Protein AF-A0A3P7IED2-F1 (afdb_monomer)

Foldseek 3Di:
DDPDDVVVVVVVVQVPDPPRDPVVVLVVQCPPPDVPCSVVSVVVVVVVVVVVVVVVVVVVVVVVVVVVVVVVVVVVVVVVVVVVVVVVVVVVVVVVVVVVVVCVVVPPDPDDDDDDDDDDDDCPPCDPLNVCVQAEAPCCVVSVPDDPPKDFPDKDKDFDADPPPRHTDAIWIWIDIPFKIWIWGFDPDLPPPPPPDDPPDPDPPPSSYGTYTDDMATPVQKDKDQQQDPPPPPPPRHDDIDIDGHDDDD

Organism: Strongylus vulgaris (NCBI:txid40348)

pLDDT: mean 74.71, std 19.21, range [32.97, 97.62]

Solvent-accessible surface area (backbone atoms only — not comparable to full-atom values): 15420 Å² total; per-residue (Å²): 140,88,85,82,67,69,72,64,62,61,55,56,60,54,73,70,39,98,81,65,50,72,68,60,54,52,50,62,73,51,59,92,58,58,95,82,50,53,65,60,52,51,51,49,52,51,51,52,52,51,51,51,50,52,52,49,54,52,51,49,52,50,50,53,52,50,52,50,50,52,52,52,53,51,50,50,51,50,54,52,52,53,49,52,50,51,52,52,52,49,53,51,50,53,50,49,52,51,50,54,49,48,49,64,70,69,66,62,77,91,75,77,86,86,81,88,85,87,89,73,97,64,94,66,82,75,49,72,66,59,58,43,62,44,41,30,40,78,42,57,67,58,65,74,66,51,54,97,84,59,41,82,75,48,71,51,79,44,79,43,58,39,93,84,79,67,43,82,71,49,57,29,41,40,37,33,42,76,65,33,39,37,38,19,37,56,48,89,68,66,90,65,71,74,75,76,86,57,100,84,63,81,87,78,80,72,68,66,50,56,22,31,59,72,48,77,42,51,50,91,39,49,45,82,41,80,49,72,49,88,80,52,64,93,86,70,25,85,79,44,75,44,80,47,75,53,81,84,84,127

Nearest PDB structures (foldseek):
  1zc3-assembly2_B  TM=7.795E-01  e=1.161E-03  Rattus norvegicus
  6l30-assembly1_A  TM=6.191E-01  e=1.335E-01  Homo sapiens
  7sno-assembly1_A  TM=4.738E-01  e=1.268E+00  Phocaeicola plebeius DSM 17135
  4ckg-assembly1_B  TM=1.986E-01  e=1.056E+00  Homo sapiens
  7snj-assembly1_A  TM=3.889E-01  e=2.192E+00  Phocaeicola plebeius DSM 17135

Radius of gyration: 36.74 Å; Cα contacts (8 Å, |Δi|>4): 185; chains: 1; bounding box: 78×66×94 Å

Structure (mmCIF, N/CA/C/O backbone):
data_AF-A0A3P7IED2-F1
#
_entry.id   AF-A0A3P7IED2-F1
#
loop_
_atom_site.group_PDB
_atom_site.id
_atom_site.type_symbol
_atom_site.label_atom_id
_atom_site.label_alt_id
_atom_site.label_comp_id
_atom_site.label_asym_id
_atom_site.label_entity_id
_atom_site.label_seq_id
_atom_site.pdbx_PDB_ins_code
_atom_site.Cartn_x
_atom_site.Cartn_y
_atom_site.Cartn_z
_atom_site.occupancy
_atom_site.B_iso_or_equiv
_atom_site.auth_seq_id
_atom_site.auth_comp_id
_atom_site.auth_asym_id
_atom_site.auth_atom_id
_atom_site.pdbx_PDB_model_num
ATOM 1 N N . MET A 1 1 ? 2.347 -11.122 -49.176 1.00 34.94 1 MET A N 1
ATOM 2 C CA . MET A 1 1 ? 3.512 -11.486 -50.008 1.00 34.94 1 MET A CA 1
ATOM 3 C C . MET A 1 1 ? 4.717 -11.050 -49.198 1.00 34.94 1 MET A C 1
ATOM 5 O O . MET A 1 1 ? 4.935 -9.859 -49.059 1.00 34.94 1 MET A O 1
ATOM 9 N N . GLN A 1 2 ? 5.299 -11.987 -48.457 1.00 37.69 2 GLN A N 1
ATOM 10 C CA . GLN A 1 2 ? 6.061 -11.721 -47.237 1.00 37.69 2 GLN A CA 1
ATOM 11 C C . GLN A 1 2 ? 7.273 -12.642 -47.247 1.00 37.69 2 GLN A C 1
ATOM 13 O O . GLN A 1 2 ? 7.229 -13.699 -46.644 1.00 37.69 2 GLN A O 1
ATOM 18 N N . PHE A 1 3 ? 8.272 -12.289 -48.053 1.00 35.84 3 PHE A N 1
ATOM 19 C CA . PHE A 1 3 ? 9.543 -13.004 -48.175 1.00 35.84 3 PHE A CA 1
ATOM 20 C C . PHE A 1 3 ? 10.566 -12.061 -48.812 1.00 35.84 3 PHE A C 1
ATOM 22 O O . PHE A 1 3 ? 10.811 -12.162 -50.007 1.00 35.84 3 PHE A O 1
ATOM 29 N N . GLU A 1 4 ? 11.113 -11.111 -48.049 1.00 35.78 4 GLU A N 1
ATOM 30 C CA . GLU A 1 4 ? 12.343 -10.411 -48.470 1.00 35.78 4 GLU A CA 1
ATOM 31 C C . GLU A 1 4 ? 13.127 -9.711 -47.340 1.00 35.78 4 GLU A C 1
ATOM 33 O O . GLU A 1 4 ? 14.095 -9.021 -47.631 1.00 35.78 4 GLU A O 1
ATOM 38 N N . ASP A 1 5 ? 12.784 -9.924 -46.059 1.00 38.94 5 ASP A N 1
ATOM 39 C CA . ASP A 1 5 ? 13.404 -9.189 -44.933 1.00 38.94 5 ASP A CA 1
ATOM 40 C C . ASP A 1 5 ? 14.380 -10.033 -44.074 1.00 38.94 5 ASP A C 1
ATOM 42 O O . ASP A 1 5 ? 15.160 -9.506 -43.284 1.00 38.94 5 ASP A O 1
ATOM 46 N N . ASP A 1 6 ? 14.421 -11.358 -44.263 1.00 35.53 6 ASP A N 1
ATOM 47 C CA . ASP A 1 6 ? 15.227 -12.254 -43.410 1.00 35.53 6 ASP A CA 1
ATOM 48 C C . ASP A 1 6 ? 16.722 -12.311 -43.783 1.00 35.53 6 ASP A C 1
ATOM 50 O O . ASP A 1 6 ? 17.562 -12.715 -42.976 1.00 35.53 6 ASP A O 1
ATOM 54 N N . ALA A 1 7 ? 17.100 -11.886 -44.994 1.00 38.62 7 ALA A N 1
ATOM 55 C CA . ALA A 1 7 ? 18.494 -11.955 -45.447 1.00 38.62 7 ALA A CA 1
ATOM 56 C C . ALA A 1 7 ? 19.372 -10.813 -44.900 1.00 38.62 7 ALA A C 1
ATOM 58 O O . ALA A 1 7 ? 20.583 -10.994 -44.748 1.00 38.62 7 ALA A O 1
ATOM 59 N N . ALA A 1 8 ? 18.780 -9.655 -44.585 1.00 42.19 8 ALA A N 1
ATOM 60 C CA . ALA A 1 8 ? 19.501 -8.519 -44.010 1.00 42.19 8 ALA A CA 1
ATOM 61 C C . ALA A 1 8 ? 19.807 -8.748 -42.520 1.00 42.19 8 ALA A C 1
ATOM 63 O O . ALA A 1 8 ? 20.934 -8.532 -42.076 1.00 42.19 8 ALA A O 1
ATOM 64 N N . ASN A 1 9 ? 18.847 -9.308 -41.778 1.00 45.34 9 ASN A N 1
ATOM 65 C CA . ASN A 1 9 ? 18.954 -9.519 -40.332 1.00 45.34 9 ASN A CA 1
ATOM 66 C C . ASN A 1 9 ? 19.985 -10.600 -39.944 1.00 45.34 9 ASN A C 1
ATOM 68 O O . ASN A 1 9 ? 20.621 -10.526 -38.894 1.00 45.34 9 ASN A O 1
ATOM 72 N N . SER A 1 10 ? 20.207 -11.597 -40.809 1.00 45.97 10 SER A N 1
ATOM 73 C CA . SER A 1 10 ? 21.203 -12.652 -40.563 1.00 45.97 10 SER A CA 1
ATOM 74 C C . SER A 1 10 ? 22.652 -12.168 -40.712 1.00 45.97 10 SER A C 1
ATOM 76 O O . SER A 1 10 ? 23.568 -12.839 -40.231 1.00 45.97 10 SER A O 1
ATOM 78 N N . CYS A 1 11 ? 22.885 -11.049 -41.403 1.00 50.84 11 CYS A N 1
ATOM 79 C CA . CYS A 1 11 ? 24.231 -10.571 -41.699 1.00 50.84 11 CYS A CA 1
ATOM 80 C C . CYS A 1 11 ? 24.833 -9.764 -40.538 1.00 50.84 11 CYS A C 1
ATOM 82 O O . CYS A 1 11 ? 26.030 -9.882 -40.279 1.00 50.84 11 CYS A O 1
ATOM 84 N N . ASP A 1 12 ? 24.004 -9.015 -39.807 1.00 57.22 12 ASP A N 1
ATOM 85 C CA . ASP A 1 12 ? 24.432 -8.192 -38.668 1.00 57.22 12 ASP A CA 1
ATOM 86 C C . ASP A 1 12 ? 24.816 -9.033 -37.446 1.00 57.22 12 ASP A C 1
ATOM 88 O O . ASP A 1 12 ? 25.820 -8.754 -36.791 1.00 57.22 12 ASP A O 1
ATOM 92 N N . ALA A 1 13 ? 24.094 -10.126 -37.184 1.00 60.53 13 ALA A N 1
ATOM 93 C CA . ALA A 1 13 ? 24.397 -11.020 -36.065 1.00 60.53 13 ALA A CA 1
ATOM 94 C C . ALA A 1 13 ? 25.785 -11.683 -36.185 1.00 60.53 13 ALA A C 1
ATOM 96 O O . ALA A 1 13 ? 26.450 -11.921 -35.179 1.00 60.53 13 ALA A O 1
ATOM 97 N N . PHE A 1 14 ? 26.248 -11.952 -37.411 1.00 64.44 14 PHE A N 1
ATOM 98 C CA . PHE A 1 14 ? 27.568 -12.540 -37.662 1.00 64.44 14 PHE A CA 1
ATOM 99 C C . PHE A 1 14 ? 28.713 -11.527 -37.489 1.00 64.44 14 PHE A C 1
ATOM 101 O O . PHE A 1 14 ? 29.803 -11.901 -37.064 1.00 64.44 14 PHE A O 1
ATOM 108 N N . LEU A 1 15 ? 28.472 -10.245 -37.794 1.00 63.66 15 LEU A N 1
ATOM 109 C CA . LEU A 1 15 ? 29.446 -9.162 -37.588 1.00 63.66 15 LEU A CA 1
ATOM 110 C C . LEU A 1 15 ? 29.619 -8.795 -36.104 1.00 63.66 15 LEU A C 1
ATOM 112 O O . LEU A 1 15 ? 30.646 -8.234 -35.734 1.00 63.66 15 LEU A O 1
ATOM 116 N N . MET A 1 16 ? 28.626 -9.115 -35.272 1.00 66.06 16 MET A N 1
ATOM 117 C CA . MET A 1 16 ? 28.595 -8.846 -33.829 1.00 66.06 16 MET A CA 1
ATOM 118 C C . MET A 1 16 ? 29.141 -10.010 -32.979 1.00 66.06 16 MET A C 1
ATOM 120 O O . MET A 1 16 ? 29.102 -9.940 -31.754 1.00 66.06 16 MET A O 1
ATOM 124 N N . ALA A 1 17 ? 29.616 -11.094 -33.602 1.00 77.56 17 ALA A N 1
ATOM 125 C CA . ALA A 1 17 ? 30.120 -12.269 -32.896 1.00 77.56 17 ALA A CA 1
ATOM 126 C C . ALA A 1 17 ? 31.543 -12.050 -32.346 1.00 77.56 17 ALA A C 1
ATOM 128 O O . ALA A 1 17 ? 32.435 -11.602 -33.068 1.00 77.56 17 ALA A O 1
ATOM 129 N N . ASP A 1 18 ? 31.788 -12.463 -31.097 1.00 74.19 18 ASP A N 1
ATOM 130 C CA . ASP A 1 18 ? 33.080 -12.298 -30.402 1.00 74.19 18 ASP A CA 1
ATOM 131 C C . ASP A 1 18 ? 34.270 -12.993 -31.099 1.00 74.19 18 ASP A C 1
ATOM 133 O O . ASP A 1 18 ? 35.430 -12.679 -30.837 1.00 74.19 18 ASP A O 1
ATOM 137 N N . ASN A 1 19 ? 34.002 -13.943 -32.001 1.00 78.62 19 ASN A N 1
ATOM 138 C CA . ASN A 1 19 ? 34.994 -14.703 -32.767 1.00 78.62 19 ASN A CA 1
ATOM 139 C C . ASN A 1 19 ? 35.049 -14.318 -34.259 1.00 78.62 19 ASN A C 1
ATOM 141 O O . ASN A 1 19 ? 35.504 -15.112 -35.089 1.00 78.62 19 ASN A O 1
ATOM 145 N N . PHE A 1 20 ? 34.582 -13.121 -34.617 1.00 82.12 20 PHE A N 1
ATOM 146 C CA . PHE A 1 20 ? 34.569 -12.662 -36.001 1.00 82.12 20 PHE A CA 1
ATOM 147 C C . PHE A 1 20 ? 35.985 -12.582 -36.601 1.00 82.12 20 PHE A C 1
ATOM 149 O O . PHE A 1 20 ? 36.857 -11.862 -36.115 1.00 82.12 20 PHE A O 1
ATOM 156 N N . SER A 1 21 ? 36.199 -13.295 -37.712 1.00 81.69 21 SER A N 1
ATOM 157 C CA . SER A 1 21 ? 37.430 -13.226 -38.504 1.00 81.69 21 SER A CA 1
ATOM 158 C C . SER A 1 21 ? 37.169 -12.512 -39.838 1.00 81.69 21 SER A C 1
ATOM 160 O O . SER A 1 21 ? 36.507 -13.079 -40.718 1.00 81.69 21 SER A O 1
ATOM 162 N N . PRO A 1 22 ? 37.717 -11.296 -40.046 1.00 79.56 22 PRO A N 1
ATOM 163 C CA . PRO A 1 22 ? 37.522 -10.538 -41.283 1.00 79.56 22 PRO A CA 1
ATOM 164 C C . PRO A 1 22 ? 38.014 -11.278 -42.534 1.00 79.56 22 PRO A C 1
ATOM 166 O O . PRO A 1 22 ? 37.432 -11.154 -43.612 1.00 79.56 22 PRO A O 1
ATOM 169 N N . SER A 1 23 ? 39.089 -12.058 -42.401 1.00 81.06 23 SER A N 1
ATOM 170 C CA . SER A 1 23 ? 39.702 -12.788 -43.511 1.00 81.06 23 SER A CA 1
ATOM 171 C C . SER A 1 23 ? 38.852 -13.975 -43.967 1.00 81.06 23 SER A C 1
ATOM 173 O O . SER A 1 23 ? 38.709 -14.180 -45.172 1.00 81.06 23 SER A O 1
ATOM 175 N N . GLU A 1 24 ? 38.239 -14.714 -43.038 1.00 82.19 24 GLU A N 1
ATOM 176 C CA . GLU A 1 24 ? 37.294 -15.794 -43.360 1.00 82.19 24 GLU A CA 1
ATOM 177 C C . GLU A 1 24 ? 35.995 -15.240 -43.954 1.00 82.19 24 GLU A C 1
ATOM 179 O O . GLU A 1 24 ? 35.496 -15.768 -44.946 1.00 82.19 24 GLU A O 1
ATOM 184 N N . TYR A 1 25 ? 35.492 -14.121 -43.419 1.00 81.19 25 TYR A N 1
ATOM 185 C CA . TYR A 1 25 ? 34.296 -13.455 -43.939 1.00 81.19 25 TYR A CA 1
ATOM 186 C C . TYR A 1 25 ? 34.463 -13.022 -45.402 1.00 81.19 25 TYR A C 1
ATOM 188 O O . TYR A 1 25 ? 33.620 -13.318 -46.252 1.00 81.19 25 TYR A O 1
ATOM 196 N N . ILE A 1 26 ? 35.579 -12.359 -45.724 1.00 82.69 26 ILE A N 1
ATOM 197 C CA . ILE A 1 26 ? 35.874 -11.934 -47.097 1.00 82.69 26 ILE A CA 1
ATOM 198 C C . ILE A 1 26 ? 36.082 -13.155 -48.001 1.00 82.69 26 ILE A C 1
ATOM 200 O O . ILE A 1 26 ? 35.574 -13.173 -49.123 1.00 82.69 26 ILE A O 1
ATOM 204 N N . ARG A 1 27 ? 36.770 -14.200 -47.521 1.00 82.00 27 ARG A N 1
ATOM 205 C CA . ARG A 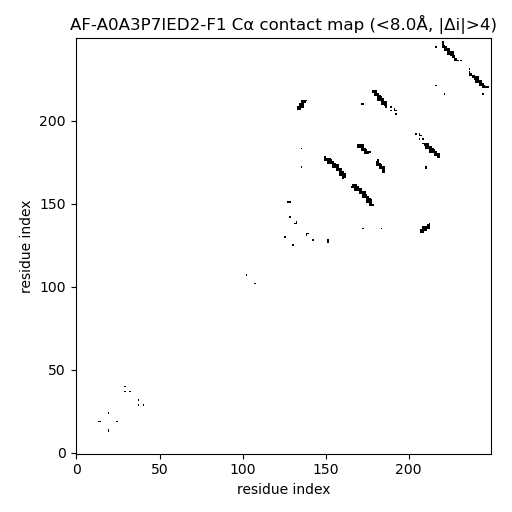1 27 ? 37.001 -15.433 -48.288 1.00 82.00 27 ARG A CA 1
ATOM 206 C C . ARG A 1 27 ? 35.696 -16.146 -48.641 1.00 82.00 27 ARG A C 1
ATOM 208 O O . ARG A 1 27 ? 35.514 -16.516 -49.798 1.00 82.00 27 ARG A O 1
ATOM 215 N N . GLU A 1 28 ? 34.773 -16.289 -47.693 1.00 82.62 28 GLU A N 1
ATOM 216 C CA . GLU A 1 28 ? 33.472 -16.919 -47.946 1.00 82.62 28 GLU A CA 1
ATOM 217 C C . GLU A 1 28 ? 32.619 -16.065 -48.899 1.00 82.62 28 GLU A C 1
ATOM 219 O O . GLU A 1 28 ? 31.998 -16.588 -49.823 1.00 82.62 28 GLU A O 1
ATOM 224 N N . ARG A 1 29 ? 32.664 -14.730 -48.774 1.00 78.12 29 ARG A N 1
ATOM 225 C CA . ARG A 1 29 ? 31.972 -13.814 -49.700 1.00 78.12 29 ARG A CA 1
ATOM 226 C C . ARG A 1 29 ? 32.550 -13.825 -51.120 1.00 78.12 29 ARG A C 1
ATOM 228 O O . ARG A 1 29 ? 31.810 -13.549 -52.071 1.00 78.12 29 ARG A O 1
ATOM 235 N N . LEU A 1 30 ? 33.833 -14.144 -51.291 1.00 80.69 30 LEU A N 1
ATOM 236 C CA . LEU A 1 30 ? 34.510 -14.237 -52.594 1.00 80.69 30 LEU A CA 1
ATOM 237 C C . LEU A 1 30 ? 34.498 -15.643 -53.211 1.00 80.69 30 LEU A C 1
ATOM 239 O O . LEU A 1 30 ? 34.866 -15.808 -54.374 1.00 80.69 30 LEU A O 1
ATOM 243 N N . LYS A 1 31 ? 34.028 -16.651 -52.478 1.00 79.94 31 LYS A N 1
ATOM 244 C CA . LYS A 1 31 ? 33.923 -18.029 -52.960 1.00 79.94 31 LYS A CA 1
ATOM 245 C C . LYS A 1 31 ? 33.040 -18.115 -54.212 1.00 79.94 31 LYS A C 1
ATOM 247 O O . LYS A 1 31 ? 31.941 -17.562 -54.256 1.00 79.94 31 LYS A O 1
ATOM 252 N N . GLY A 1 32 ? 33.536 -18.795 -55.248 1.00 73.56 32 GLY A N 1
ATOM 253 C CA . GLY A 1 32 ? 32.810 -19.015 -56.507 1.00 73.56 32 GLY A CA 1
ATOM 254 C C . GLY A 1 32 ? 32.717 -17.802 -57.445 1.00 73.56 32 GLY A C 1
ATOM 255 O O . GLY A 1 32 ? 31.973 -17.853 -58.424 1.00 73.56 32 GLY A O 1
ATOM 256 N N . VAL A 1 33 ? 33.445 -16.712 -57.175 1.00 80.50 33 VAL A N 1
ATOM 257 C CA . VAL A 1 33 ? 33.509 -15.550 -58.075 1.00 80.50 33 VAL A CA 1
ATOM 258 C C . VAL A 1 33 ? 34.461 -15.843 -59.237 1.00 80.50 33 VAL A C 1
ATOM 260 O O . VAL A 1 33 ? 35.518 -16.439 -59.054 1.00 80.50 33 VAL A O 1
ATOM 263 N N . ARG A 1 34 ? 34.080 -15.444 -60.457 1.00 78.12 34 ARG A N 1
ATOM 264 C CA . ARG A 1 34 ? 34.934 -15.578 -61.646 1.00 78.12 34 ARG A CA 1
ATOM 265 C C . ARG A 1 34 ? 36.145 -14.646 -61.530 1.00 78.12 34 ARG A C 1
ATOM 267 O O . ARG A 1 34 ? 35.963 -13.469 -61.211 1.00 78.12 34 ARG A O 1
ATOM 274 N N . SER A 1 35 ? 37.347 -15.137 -61.853 1.00 67.06 35 SER A N 1
ATOM 275 C CA . SER A 1 35 ? 38.557 -14.303 -61.934 1.00 67.06 35 SER A CA 1
ATOM 276 C C . SER A 1 35 ? 38.319 -13.134 -62.894 1.00 67.06 35 SER A C 1
ATOM 278 O O . SER A 1 35 ? 38.183 -13.333 -64.098 1.00 67.06 35 SER A O 1
ATOM 280 N N . GLY A 1 36 ? 38.205 -11.924 -62.340 1.00 73.19 36 GLY A N 1
ATOM 281 C CA . GLY A 1 36 ? 37.879 -10.688 -63.065 1.00 73.19 36 GLY A CA 1
ATOM 282 C C . GLY A 1 36 ? 36.715 -9.879 -62.472 1.00 73.19 36 GLY A C 1
ATOM 283 O O . GLY A 1 36 ? 36.713 -8.657 -62.589 1.00 73.19 36 GLY A O 1
ATOM 284 N N . ASP A 1 37 ? 35.769 -10.519 -61.774 1.00 80.38 37 ASP A N 1
ATOM 285 C CA 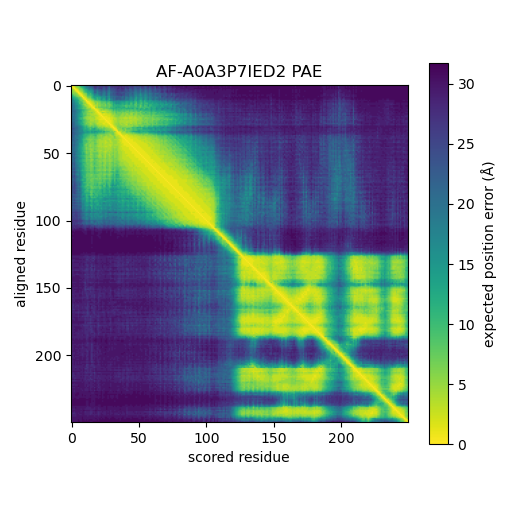. ASP A 1 37 ? 34.626 -9.832 -61.135 1.00 80.38 37 ASP A CA 1
ATOM 286 C C . ASP A 1 37 ? 34.804 -9.624 -59.618 1.00 80.38 37 ASP A C 1
ATOM 288 O O . ASP A 1 37 ? 34.000 -8.945 -58.972 1.00 80.38 37 ASP A O 1
ATOM 292 N N . GLU A 1 38 ? 35.884 -10.156 -59.042 1.00 81.62 38 GLU A N 1
ATOM 293 C CA . GLU A 1 38 ? 36.231 -10.034 -57.618 1.00 81.62 38 GLU A CA 1
ATOM 294 C C . GLU A 1 38 ? 36.303 -8.573 -57.166 1.00 81.62 38 GLU A C 1
ATOM 296 O O . GLU A 1 38 ? 35.719 -8.206 -56.146 1.00 81.62 38 GLU A O 1
ATOM 301 N N . THR A 1 39 ? 36.934 -7.707 -57.963 1.00 81.94 39 THR A N 1
ATOM 302 C CA . THR A 1 39 ? 37.074 -6.278 -57.653 1.00 81.94 39 THR A CA 1
ATOM 303 C C . THR A 1 39 ? 35.721 -5.572 -57.601 1.00 81.94 39 THR A C 1
ATOM 305 O O . THR A 1 39 ? 35.479 -4.772 -56.699 1.00 81.94 39 THR A O 1
ATOM 308 N N . LYS A 1 40 ? 34.800 -5.908 -58.515 1.00 84.12 40 LYS A N 1
ATOM 309 C CA . LYS A 1 40 ? 33.441 -5.343 -58.524 1.00 84.12 40 LYS A CA 1
ATOM 310 C C . LYS A 1 40 ? 32.645 -5.802 -57.306 1.00 84.12 40 LYS A C 1
ATOM 312 O O . LYS A 1 40 ? 31.955 -4.995 -56.686 1.00 84.12 40 LYS A O 1
ATOM 317 N N . LYS A 1 41 ? 32.763 -7.081 -56.932 1.00 82.62 41 LYS A N 1
ATOM 318 C CA . LYS A 1 41 ? 32.083 -7.634 -55.753 1.00 82.62 41 LYS A CA 1
ATOM 319 C C . LYS A 1 41 ? 32.622 -7.033 -54.453 1.00 82.62 41 LYS A C 1
ATOM 321 O O . LYS A 1 41 ? 31.831 -6.674 -53.586 1.00 82.62 41 LYS A O 1
ATOM 326 N N . LEU A 1 42 ? 33.939 -6.842 -54.346 1.00 83.12 42 LEU A N 1
ATOM 327 C CA . LEU A 1 42 ? 34.572 -6.141 -53.223 1.00 83.12 42 LEU A CA 1
ATOM 328 C C . LEU A 1 42 ? 34.138 -4.677 -53.138 1.00 83.12 42 LEU A C 1
ATOM 330 O O . LEU A 1 42 ? 33.858 -4.180 -52.050 1.00 83.12 42 LEU A O 1
ATOM 334 N N . GLN A 1 43 ? 34.048 -3.985 -54.275 1.00 85.19 43 GLN A N 1
ATOM 335 C CA . GLN A 1 43 ? 33.598 -2.597 -54.311 1.00 85.19 43 GLN A CA 1
ATOM 336 C C . GLN A 1 43 ? 32.130 -2.467 -53.884 1.00 85.19 43 GLN A C 1
ATOM 338 O O . GLN A 1 43 ? 31.798 -1.557 -53.124 1.00 85.19 43 GLN A O 1
ATOM 343 N N . LYS A 1 44 ? 31.271 -3.408 -54.299 1.00 85.50 44 LYS A N 1
ATOM 344 C CA . LYS A 1 44 ? 29.877 -3.481 -53.849 1.00 85.50 44 LYS A CA 1
ATOM 345 C C . LYS A 1 44 ? 29.785 -3.736 -52.341 1.00 85.50 44 LYS A C 1
ATOM 347 O O . LYS A 1 44 ? 29.130 -2.966 -51.648 1.00 85.50 44 LYS A O 1
ATOM 352 N N . LEU A 1 45 ? 30.522 -4.725 -51.829 1.00 83.94 45 LEU A N 1
ATOM 353 C CA . LEU A 1 45 ? 30.571 -5.044 -50.397 1.00 83.94 45 LEU A CA 1
ATOM 354 C C . LEU A 1 45 ? 31.054 -3.850 -49.560 1.00 83.94 45 LEU A C 1
ATOM 356 O O . LEU A 1 45 ? 30.488 -3.554 -48.513 1.00 83.94 45 LEU A O 1
ATOM 360 N N . ARG A 1 46 ? 32.072 -3.124 -50.035 1.00 86.69 46 ARG A N 1
ATOM 361 C CA . ARG A 1 46 ? 32.561 -1.902 -49.380 1.00 86.69 46 ARG A CA 1
ATOM 362 C C . ARG A 1 46 ? 31.497 -0.804 -49.356 1.00 86.69 46 ARG A C 1
ATOM 364 O O . ARG A 1 46 ? 31.371 -0.108 -48.354 1.00 86.69 46 ARG A O 1
ATOM 371 N N . SER A 1 47 ? 30.746 -0.637 -50.443 1.00 87.94 47 SER A N 1
ATOM 372 C CA . SER A 1 47 ? 29.651 0.336 -50.509 1.00 87.94 47 SER A CA 1
ATOM 373 C C . SER A 1 47 ? 28.513 -0.023 -49.554 1.00 87.94 47 SER A C 1
ATOM 375 O O . SER A 1 47 ? 28.021 0.853 -48.851 1.00 87.94 47 SER A O 1
ATOM 377 N N . GLU A 1 48 ? 28.124 -1.298 -49.503 1.00 86.12 48 GLU A N 1
ATOM 378 C CA . GLU A 1 48 ? 27.103 -1.813 -48.582 1.00 86.12 48 GLU A CA 1
ATOM 379 C C . GLU A 1 48 ? 27.541 -1.623 -47.122 1.00 86.12 48 GLU A C 1
ATOM 381 O O . GLU A 1 48 ? 26.797 -1.063 -46.323 1.00 86.12 48 GLU A O 1
ATOM 386 N N . MET A 1 49 ? 28.789 -1.971 -46.788 1.00 84.44 49 MET A N 1
ATOM 387 C CA . MET A 1 49 ? 29.338 -1.780 -45.442 1.00 84.44 49 MET A CA 1
ATOM 388 C C . MET A 1 49 ? 29.393 -0.301 -45.038 1.00 84.44 49 MET A C 1
ATOM 390 O O . MET A 1 49 ? 29.075 0.040 -43.903 1.00 84.44 49 MET A O 1
ATOM 394 N N . ASN A 1 50 ? 29.765 0.593 -45.958 1.00 87.88 50 ASN A N 1
ATOM 395 C CA . ASN A 1 50 ? 29.763 2.032 -45.694 1.00 87.88 50 ASN A CA 1
ATOM 396 C C . ASN A 1 50 ? 28.346 2.576 -45.469 1.00 87.88 50 ASN A C 1
ATOM 398 O O . ASN A 1 50 ? 28.160 3.426 -44.601 1.00 87.88 50 ASN A O 1
ATOM 402 N N . ALA A 1 51 ? 27.357 2.086 -46.222 1.00 87.88 51 ALA A N 1
ATOM 403 C CA . ALA A 1 51 ? 25.960 2.468 -46.042 1.00 87.88 51 ALA A CA 1
ATOM 404 C C . ALA A 1 51 ? 25.421 2.000 -44.680 1.00 87.88 51 ALA A C 1
ATOM 406 O O . ALA A 1 51 ? 24.823 2.796 -43.959 1.00 87.88 51 ALA A O 1
ATOM 407 N N . ILE A 1 52 ? 25.709 0.752 -44.292 1.00 86.75 52 ILE A N 1
ATOM 408 C CA . ILE A 1 52 ? 25.339 0.201 -42.978 1.00 86.75 52 ILE A CA 1
ATOM 409 C C . ILE A 1 52 ? 26.026 0.980 -41.852 1.00 86.75 52 ILE A C 1
ATOM 411 O O . ILE A 1 52 ? 25.381 1.341 -40.874 1.00 86.75 52 ILE A O 1
ATOM 415 N N . ASN A 1 53 ? 27.313 1.307 -41.997 1.00 87.69 53 ASN A N 1
ATOM 416 C CA . ASN A 1 53 ? 28.043 2.097 -41.005 1.00 87.69 53 ASN A CA 1
ATOM 417 C C . ASN A 1 53 ? 27.429 3.498 -40.838 1.00 87.69 53 ASN A C 1
ATOM 419 O O . ASN A 1 53 ? 27.211 3.940 -39.715 1.00 87.69 53 ASN A O 1
ATOM 423 N N . HIS A 1 54 ? 27.082 4.177 -41.937 1.00 89.19 54 HIS A N 1
ATOM 424 C CA . HIS A 1 54 ? 26.420 5.482 -41.863 1.00 89.19 54 HIS A CA 1
ATOM 425 C C . HIS A 1 54 ? 25.040 5.389 -41.193 1.00 89.19 54 HIS A C 1
ATOM 427 O O . HIS A 1 54 ? 24.734 6.185 -40.307 1.00 89.19 54 HIS A O 1
ATOM 433 N N . ALA A 1 55 ? 24.227 4.398 -41.569 1.00 87.25 55 ALA A N 1
ATOM 434 C CA . ALA A 1 55 ? 22.916 4.172 -40.962 1.00 87.25 55 ALA A CA 1
ATOM 435 C C . ALA A 1 55 ? 23.026 3.849 -39.461 1.00 87.25 55 ALA A C 1
ATOM 437 O O . ALA A 1 55 ? 22.286 4.400 -38.648 1.00 87.25 55 ALA A O 1
ATOM 438 N N . SER A 1 56 ? 23.997 3.016 -39.077 1.00 86.62 56 SER A N 1
ATOM 439 C CA . SER A 1 56 ? 24.274 2.665 -37.682 1.00 86.62 56 SER A CA 1
ATOM 440 C C . SER A 1 56 ? 24.728 3.883 -36.874 1.00 86.62 56 SER A C 1
ATOM 442 O O . SER A 1 56 ? 24.212 4.124 -35.786 1.00 86.62 56 SER A O 1
ATOM 444 N N . GLN A 1 57 ? 25.618 4.719 -37.418 1.00 89.81 57 GLN A N 1
ATOM 445 C CA . GLN A 1 57 ? 26.047 5.960 -36.761 1.00 89.81 57 GLN A CA 1
ATOM 446 C C . GLN A 1 57 ? 24.881 6.921 -36.516 1.00 89.81 57 GLN A C 1
ATOM 448 O O . GLN A 1 57 ? 24.772 7.500 -35.432 1.00 89.81 57 GLN A O 1
ATOM 453 N N . GLU A 1 58 ? 23.999 7.085 -37.500 1.00 89.56 58 GLU A N 1
ATOM 454 C CA . GLU A 1 58 ? 22.829 7.950 -37.377 1.00 89.56 58 GLU A CA 1
ATOM 455 C C . GLU A 1 58 ? 21.825 7.401 -36.354 1.00 89.56 58 GLU A C 1
ATOM 457 O O . GLU A 1 58 ? 21.358 8.142 -35.485 1.00 89.56 58 GLU A O 1
ATOM 462 N N . MET A 1 59 ? 21.579 6.089 -36.376 1.00 88.56 59 MET A N 1
ATOM 463 C CA . MET A 1 59 ? 20.715 5.406 -35.413 1.00 88.56 59 MET A CA 1
ATOM 464 C C . MET A 1 59 ? 21.266 5.481 -33.985 1.00 88.56 59 MET A C 1
ATOM 466 O O . MET A 1 59 ? 20.507 5.731 -33.047 1.00 88.56 59 MET A O 1
ATOM 470 N N . LEU A 1 60 ? 22.577 5.305 -33.804 1.00 91.81 60 LEU A N 1
ATOM 471 C CA . LEU A 1 60 ? 23.237 5.439 -32.506 1.00 91.81 60 LEU A CA 1
ATOM 472 C C . LEU A 1 60 ? 23.127 6.870 -31.989 1.00 91.81 60 LEU A C 1
ATOM 474 O O . LEU A 1 60 ? 22.737 7.076 -30.842 1.00 91.81 60 LEU A O 1
ATOM 478 N N . LYS A 1 61 ? 23.403 7.867 -32.835 1.00 93.81 61 LYS A N 1
ATOM 479 C CA . LYS A 1 61 ? 23.255 9.278 -32.462 1.00 93.81 61 LYS A CA 1
ATOM 480 C C . LYS A 1 61 ? 21.817 9.596 -32.053 1.00 93.81 61 LYS A C 1
ATOM 482 O O . LYS A 1 61 ? 21.615 10.274 -31.047 1.00 93.81 61 LYS A O 1
ATOM 487 N N . HIS A 1 62 ? 20.834 9.097 -32.803 1.00 93.44 62 HIS A N 1
ATOM 488 C CA . HIS A 1 62 ? 19.422 9.285 -32.487 1.00 93.44 62 HIS A CA 1
ATOM 489 C C . HIS A 1 62 ? 19.045 8.639 -31.149 1.00 93.44 62 HIS A C 1
ATOM 491 O O . HIS A 1 62 ? 18.468 9.311 -30.301 1.00 93.44 62 HIS A O 1
ATOM 497 N N . ASN A 1 63 ? 19.438 7.383 -30.921 1.00 92.31 63 ASN A N 1
ATOM 498 C CA . ASN A 1 63 ? 19.176 6.680 -29.663 1.00 92.31 63 ASN A CA 1
ATOM 499 C C . ASN A 1 63 ? 19.839 7.369 -28.470 1.00 92.31 63 ASN A C 1
ATOM 501 O O . ASN A 1 63 ? 19.205 7.566 -27.442 1.00 92.31 63 ASN A O 1
ATOM 505 N N . VAL A 1 64 ? 21.103 7.776 -28.602 1.00 95.50 64 VAL A N 1
ATOM 506 C CA . VAL A 1 64 ? 21.815 8.493 -27.539 1.00 95.50 64 VAL A CA 1
ATOM 507 C C . VAL A 1 64 ? 21.106 9.806 -27.220 1.00 95.50 64 VAL A C 1
ATOM 509 O O . VAL A 1 64 ? 20.854 10.093 -26.053 1.00 95.50 64 VAL A O 1
ATOM 512 N N . PHE A 1 65 ? 20.723 10.579 -28.239 1.00 95.81 65 PHE A N 1
ATOM 513 C CA . PHE A 1 65 ? 19.983 11.822 -28.040 1.00 95.81 65 PHE A CA 1
ATOM 514 C C . PHE A 1 65 ? 18.624 11.584 -27.372 1.00 95.81 65 PHE A C 1
ATOM 516 O O . PHE A 1 65 ? 18.278 12.281 -26.422 1.00 95.81 65 PHE A O 1
ATOM 523 N N . GLN A 1 66 ? 17.879 10.574 -27.821 1.00 94.62 66 GLN A N 1
ATOM 524 C CA . GLN A 1 66 ? 16.583 10.219 -27.253 1.00 94.62 66 GLN A CA 1
ATOM 525 C C . GLN A 1 66 ? 16.710 9.768 -25.793 1.00 94.62 66 GLN A C 1
ATOM 527 O O . GLN A 1 66 ? 15.934 10.213 -24.952 1.00 94.62 66 GLN A O 1
ATOM 532 N N . ASN A 1 67 ? 17.716 8.954 -25.471 1.00 94.75 67 ASN A N 1
ATOM 533 C CA . ASN A 1 67 ? 17.989 8.516 -24.105 1.00 94.75 67 ASN A CA 1
ATOM 534 C C . ASN A 1 67 ? 18.363 9.697 -23.202 1.00 94.75 67 ASN A C 1
ATOM 536 O O . ASN A 1 67 ? 17.859 9.790 -22.086 1.00 94.75 67 ASN A O 1
ATOM 540 N N . TYR A 1 68 ? 19.191 10.632 -23.682 1.00 97.31 68 TYR A N 1
ATOM 541 C CA . TYR A 1 68 ? 19.492 11.857 -22.935 1.00 97.31 68 TYR A CA 1
ATOM 542 C C . TYR A 1 68 ? 18.252 12.725 -22.728 1.00 97.31 68 TYR A C 1
ATOM 544 O O . TYR A 1 68 ? 18.055 13.240 -21.631 1.00 97.31 68 TYR A O 1
ATOM 552 N N . GLN A 1 69 ? 17.399 12.862 -23.743 1.00 94.88 69 GLN A N 1
ATOM 553 C CA . GLN A 1 69 ? 16.153 13.614 -23.628 1.00 94.88 69 GLN A CA 1
ATOM 554 C C . GLN A 1 69 ? 15.226 12.989 -22.578 1.00 94.88 69 GLN A C 1
ATOM 556 O O . GLN A 1 69 ? 14.771 13.688 -21.677 1.00 94.88 69 GLN A O 1
ATOM 561 N N . GLN A 1 70 ? 15.019 11.670 -22.634 1.00 95.06 70 GLN A N 1
ATOM 562 C CA . GLN A 1 70 ? 14.219 10.940 -21.647 1.00 95.06 70 GLN A CA 1
ATOM 563 C C . GLN A 1 70 ? 14.806 11.053 -20.240 1.00 95.06 70 GLN A C 1
ATOM 565 O O . GLN A 1 70 ? 14.064 11.263 -19.287 1.00 95.06 70 GLN A O 1
ATOM 570 N N . PHE A 1 71 ? 16.131 10.966 -20.101 1.00 97.62 71 PHE A N 1
ATOM 571 C CA . PHE A 1 71 ? 16.799 11.141 -18.814 1.00 97.62 71 PHE A CA 1
ATOM 572 C C . PHE A 1 71 ? 16.570 12.546 -18.246 1.00 97.62 71 PHE A C 1
ATOM 574 O O . PHE A 1 71 ? 16.279 12.694 -17.059 1.00 97.62 71 PHE A O 1
ATOM 581 N N . ILE A 1 72 ? 16.673 13.579 -19.085 1.00 96.00 72 ILE A N 1
ATOM 582 C CA . ILE A 1 72 ? 16.431 14.968 -18.683 1.00 96.00 72 ILE A CA 1
ATOM 583 C C . ILE A 1 72 ? 14.971 15.163 -18.274 1.00 96.00 72 ILE A C 1
ATOM 585 O O . ILE A 1 72 ? 14.709 15.786 -17.247 1.00 96.00 72 ILE A O 1
ATOM 589 N N . ASP A 1 73 ? 14.025 14.646 -19.052 1.00 95.19 73 ASP A N 1
ATOM 590 C CA . ASP A 1 73 ? 12.600 14.822 -18.779 1.00 95.19 73 ASP A CA 1
ATOM 591 C C . ASP A 1 73 ? 12.167 14.051 -17.526 1.00 95.19 73 ASP A C 1
ATOM 593 O O . ASP A 1 73 ? 11.515 14.633 -16.661 1.00 95.19 73 ASP A O 1
ATOM 597 N N . ALA A 1 74 ? 12.645 12.815 -17.343 1.00 94.94 74 ALA A N 1
ATOM 598 C CA . ALA A 1 74 ? 12.454 12.068 -16.102 1.00 94.94 74 ALA A CA 1
ATOM 599 C C . ALA A 1 74 ? 13.076 12.796 -14.900 1.00 94.94 74 ALA A C 1
ATOM 601 O O . ALA A 1 74 ? 12.461 12.886 -13.842 1.00 94.94 74 ALA A O 1
ATOM 602 N N . SER A 1 75 ? 14.273 13.373 -15.058 1.00 95.94 75 SER A N 1
ATOM 603 C CA . SER A 1 75 ? 14.919 14.144 -13.985 1.00 95.94 75 SER A CA 1
ATOM 604 C C . SER A 1 75 ? 14.098 15.373 -13.592 1.00 95.94 75 SER A C 1
ATOM 606 O O . SER A 1 75 ? 13.967 15.664 -12.406 1.00 95.94 75 SER A O 1
ATOM 608 N N . LYS A 1 76 ? 13.503 16.079 -14.563 1.00 96.56 76 LYS A N 1
ATOM 609 C CA . LYS A 1 76 ? 12.605 17.212 -14.284 1.00 96.56 76 LYS A CA 1
ATOM 610 C C . LYS A 1 76 ? 11.345 16.774 -13.546 1.00 96.56 76 LYS A C 1
ATOM 612 O O . LYS A 1 76 ? 10.915 17.477 -12.637 1.00 96.56 76 LYS A O 1
ATOM 617 N N . GLU A 1 77 ? 10.760 15.644 -13.932 1.00 95.81 77 GLU A N 1
ATOM 618 C CA . GLU A 1 77 ? 9.573 15.096 -13.272 1.00 95.81 77 GLU A CA 1
ATOM 619 C C . GLU A 1 77 ? 9.878 14.694 -11.824 1.00 95.81 77 GLU A C 1
ATOM 621 O O . GLU A 1 77 ? 9.128 15.058 -10.921 1.00 95.81 77 GLU A O 1
ATOM 626 N N . ILE A 1 78 ? 11.027 14.055 -11.576 1.00 93.62 78 ILE A N 1
ATOM 627 C CA . ILE A 1 78 ? 11.504 13.759 -10.217 1.00 93.62 78 ILE A CA 1
ATOM 628 C C . ILE A 1 78 ? 11.657 15.058 -9.416 1.00 93.62 78 ILE A C 1
ATOM 630 O O . ILE A 1 78 ? 11.104 15.151 -8.325 1.00 93.62 78 ILE A O 1
ATOM 634 N N . SER A 1 79 ? 12.322 16.087 -9.952 1.00 94.50 79 SER A N 1
ATOM 635 C CA . SER A 1 79 ? 12.462 17.371 -9.247 1.00 94.50 79 SER A CA 1
ATOM 636 C C . SER A 1 79 ? 11.121 18.058 -8.964 1.00 94.50 79 SER A C 1
ATOM 638 O O . SER A 1 79 ? 10.960 18.686 -7.918 1.00 94.50 79 SER A O 1
ATOM 640 N N . HIS A 1 80 ? 10.143 17.935 -9.865 1.00 95.62 80 HIS A N 1
ATOM 641 C CA . HIS A 1 80 ? 8.791 18.442 -9.632 1.00 95.62 80 HIS A CA 1
ATOM 642 C C . HIS A 1 80 ? 8.110 17.700 -8.474 1.00 95.62 80 HIS A C 1
ATOM 644 O O . HIS A 1 80 ? 7.584 18.333 -7.559 1.00 95.62 80 HIS A O 1
ATOM 650 N N . LEU A 1 81 ? 8.184 16.366 -8.465 1.00 95.56 81 LEU A N 1
ATOM 651 C CA . LEU A 1 81 ? 7.643 15.540 -7.384 1.00 95.56 81 LEU A CA 1
ATOM 652 C C . LEU A 1 81 ? 8.329 15.826 -6.042 1.00 95.56 81 LEU A C 1
ATOM 654 O O . LEU A 1 81 ? 7.658 15.923 -5.017 1.00 95.56 81 LEU A O 1
ATOM 658 N N . GLU A 1 82 ? 9.651 16.010 -6.026 1.00 93.19 82 GLU A N 1
ATOM 659 C CA . GLU A 1 82 ? 10.394 16.407 -4.823 1.00 93.19 82 GLU A CA 1
ATOM 660 C C . GLU A 1 82 ? 9.872 17.731 -4.253 1.00 93.19 82 GLU A C 1
ATOM 662 O O . GLU A 1 82 ? 9.687 17.857 -3.039 1.00 93.19 82 GLU A O 1
ATOM 667 N N . GLN A 1 83 ? 9.581 18.703 -5.122 1.00 94.88 83 GLN A N 1
ATOM 668 C CA . GLN A 1 83 ? 9.020 19.985 -4.711 1.00 94.88 83 GLN A CA 1
ATOM 669 C C . GLN A 1 83 ? 7.609 19.834 -4.124 1.00 94.88 83 GLN A C 1
ATOM 671 O O . GLN A 1 83 ? 7.324 20.428 -3.083 1.00 94.88 83 GLN A O 1
ATOM 676 N N . GLU A 1 84 ? 6.737 19.034 -4.740 1.00 95.94 84 GLU A N 1
ATOM 677 C CA . GLU A 1 84 ? 5.385 18.769 -4.227 1.00 95.94 84 GLU A CA 1
ATOM 678 C C . GLU A 1 84 ? 5.411 18.045 -2.875 1.00 95.94 84 GLU A C 1
ATOM 680 O O . GLU A 1 84 ? 4.696 18.429 -1.948 1.00 95.94 84 GLU A O 1
ATOM 685 N N . ILE A 1 85 ? 6.278 17.038 -2.723 1.00 94.12 85 ILE A N 1
ATOM 686 C CA . ILE A 1 85 ? 6.463 16.314 -1.457 1.00 94.12 85 ILE A CA 1
ATOM 687 C C . ILE A 1 85 ? 6.951 17.270 -0.369 1.00 94.12 85 ILE A C 1
ATOM 689 O O . ILE A 1 85 ? 6.441 17.241 0.753 1.00 94.12 85 ILE A O 1
ATOM 693 N N . TYR A 1 86 ? 7.911 18.139 -0.693 1.00 96.56 86 TYR A N 1
ATOM 694 C CA . TYR A 1 86 ? 8.411 19.133 0.250 1.00 96.56 86 TYR A CA 1
ATOM 695 C C . TYR A 1 86 ? 7.308 20.110 0.680 1.00 96.56 86 TYR A C 1
ATOM 697 O O . TYR A 1 86 ? 7.140 20.370 1.873 1.00 96.56 86 TYR A O 1
ATOM 705 N N . GLN A 1 87 ? 6.507 20.606 -0.269 1.00 94.81 87 GLN A N 1
ATOM 706 C CA . GLN A 1 87 ? 5.365 21.476 0.024 1.00 94.81 87 GLN A CA 1
ATOM 707 C C . GLN A 1 87 ? 4.334 20.783 0.920 1.00 94.81 87 GLN A C 1
ATOM 709 O O . GLN A 1 87 ? 3.883 21.367 1.906 1.00 94.81 87 GLN A O 1
ATOM 714 N N . LEU A 1 88 ? 3.998 19.527 0.624 1.00 94.44 88 LEU A N 1
ATOM 715 C CA . LEU A 1 88 ? 3.054 18.747 1.418 1.00 94.44 88 LEU A CA 1
ATOM 716 C C . LEU A 1 88 ? 3.591 18.480 2.830 1.00 94.44 88 LEU A C 1
ATOM 718 O O . LEU A 1 88 ? 2.854 18.621 3.804 1.00 94.44 88 LEU A O 1
ATOM 722 N N . SER A 1 89 ? 4.882 18.168 2.962 1.00 92.31 89 SER A N 1
ATOM 723 C CA . SER A 1 89 ? 5.538 18.012 4.262 1.00 92.31 89 SER A CA 1
ATOM 724 C C . SER A 1 89 ? 5.498 19.303 5.081 1.00 92.31 89 SER A C 1
ATOM 726 O O . SER A 1 89 ? 5.250 19.246 6.285 1.00 92.31 89 SER A O 1
ATOM 728 N N . SER A 1 90 ? 5.723 20.459 4.449 1.00 94.25 90 SER A N 1
ATOM 729 C CA . SER A 1 90 ? 5.616 21.762 5.115 1.00 94.25 90 SER A CA 1
ATOM 730 C C . SER A 1 90 ? 4.189 22.020 5.590 1.00 94.25 90 SER A C 1
ATOM 732 O O . SER A 1 90 ? 3.981 22.373 6.744 1.00 94.25 90 SER A O 1
ATOM 734 N N . LEU A 1 91 ? 3.193 21.772 4.736 1.00 94.75 91 LEU A N 1
ATOM 735 C CA . LEU A 1 91 ? 1.787 21.985 5.072 1.00 94.75 91 LEU A CA 1
ATOM 736 C C . LEU A 1 91 ? 1.322 21.079 6.224 1.00 94.75 91 LEU A C 1
ATOM 738 O O . LEU A 1 91 ? 0.590 21.526 7.105 1.00 94.75 91 LEU A O 1
ATOM 742 N N . LEU A 1 92 ? 1.770 19.820 6.258 1.00 91.81 92 LEU A N 1
ATOM 743 C CA . LEU A 1 92 ? 1.499 18.914 7.378 1.00 91.81 92 LEU A CA 1
ATOM 744 C C . LEU A 1 92 ? 2.165 19.384 8.677 1.00 91.81 92 LEU A C 1
ATOM 746 O O . LEU A 1 92 ? 1.568 19.254 9.748 1.00 91.81 92 LEU A O 1
ATOM 750 N N . LEU A 1 93 ? 3.382 19.932 8.597 1.00 92.38 93 LEU A N 1
ATOM 751 C CA . LEU A 1 93 ? 4.072 20.497 9.755 1.00 92.38 93 LEU A CA 1
ATOM 752 C C . LEU A 1 93 ? 3.325 21.721 10.301 1.00 92.38 93 LEU A C 1
ATOM 754 O O . LEU A 1 93 ? 3.092 21.796 11.507 1.00 92.38 93 LEU A O 1
ATOM 758 N N . ASP A 1 94 ? 2.884 22.620 9.421 1.00 92.06 94 ASP A N 1
ATOM 759 C CA . ASP A 1 94 ? 2.106 23.806 9.790 1.00 92.06 94 ASP A CA 1
ATOM 760 C C . ASP A 1 94 ? 0.773 23.415 10.444 1.00 92.06 94 ASP A C 1
ATOM 762 O O . ASP A 1 94 ? 0.395 23.956 11.485 1.00 92.06 94 ASP A O 1
ATOM 766 N N . GLN A 1 95 ? 0.074 22.422 9.883 1.00 93.00 95 GLN A N 1
ATOM 767 C CA . GLN A 1 95 ? -1.159 21.887 10.467 1.00 93.00 95 GLN A CA 1
ATOM 768 C C . GLN A 1 95 ? -0.921 21.271 11.845 1.00 93.00 95 GLN A C 1
ATOM 770 O O . GLN A 1 95 ? -1.683 21.539 12.775 1.00 93.00 95 GLN A O 1
ATOM 775 N N . LYS A 1 96 ? 0.144 20.476 12.001 1.00 86.62 96 LYS A N 1
ATOM 776 C CA . LYS A 1 96 ? 0.527 19.907 13.296 1.00 86.62 96 LYS A CA 1
ATOM 777 C C . LYS A 1 96 ? 0.772 21.014 14.321 1.00 86.62 96 LYS A C 1
ATOM 779 O O . LYS A 1 96 ? 0.232 20.945 15.422 1.00 86.62 96 LYS A O 1
ATOM 784 N N . GLN A 1 97 ? 1.549 22.034 13.961 1.00 89.31 97 GLN A N 1
ATOM 785 C CA . GLN A 1 97 ? 1.856 23.142 14.861 1.00 89.31 97 GLN A CA 1
ATOM 786 C C . GLN A 1 97 ? 0.594 23.928 15.244 1.00 89.31 97 GLN A C 1
ATOM 788 O O . GLN A 1 97 ? 0.432 24.317 16.399 1.00 89.31 97 GLN A O 1
ATOM 793 N N . LEU A 1 98 ? -0.336 24.122 14.306 1.00 91.31 98 LEU A N 1
ATOM 794 C CA . LEU A 1 98 ? -1.626 24.753 14.581 1.00 91.31 98 LEU A CA 1
ATOM 795 C C . LEU A 1 98 ? -2.461 23.937 15.575 1.00 91.31 98 LEU A C 1
ATOM 797 O O . LEU A 1 98 ? -3.020 24.515 16.506 1.00 91.31 98 LEU A O 1
ATOM 801 N N . ILE A 1 99 ? -2.516 22.612 15.417 1.00 85.38 99 ILE A N 1
ATOM 802 C CA . ILE A 1 99 ? -3.213 21.714 16.350 1.00 85.38 99 ILE A CA 1
ATOM 803 C C . ILE A 1 99 ? -2.566 21.776 17.736 1.00 85.38 99 ILE A C 1
ATOM 805 O O . ILE A 1 99 ? -3.276 21.955 18.721 1.00 85.38 99 ILE A O 1
ATOM 809 N N . GLU A 1 100 ? -1.236 21.692 17.826 1.00 83.12 100 GLU A N 1
ATOM 810 C CA . GLU A 1 100 ? -0.514 21.797 19.100 1.00 83.12 100 GLU A CA 1
ATOM 811 C C . GLU A 1 100 ? -0.795 23.133 19.802 1.00 83.12 100 GLU A C 1
ATOM 813 O O . GLU A 1 100 ? -1.041 23.156 21.009 1.00 83.12 100 GLU A O 1
ATOM 818 N N . ASN A 1 101 ? -0.826 24.238 19.052 1.00 85.00 101 ASN A N 1
ATOM 819 C CA . ASN A 1 101 ? -1.179 25.552 19.586 1.00 85.00 101 ASN A CA 1
ATOM 820 C C . ASN A 1 101 ? -2.640 25.608 20.054 1.00 85.00 101 ASN A C 1
ATOM 822 O O . ASN A 1 101 ? -2.914 26.133 21.131 1.00 85.00 101 ASN A O 1
ATOM 826 N N . MET A 1 102 ? -3.580 25.049 19.284 1.00 80.62 102 MET A N 1
ATOM 827 C CA . MET A 1 102 ? -4.988 24.976 19.686 1.00 80.62 102 MET A CA 1
ATOM 828 C C . MET A 1 102 ? -5.166 24.150 20.960 1.00 80.62 102 MET A C 1
ATOM 830 O O . MET A 1 102 ? -5.847 24.615 21.867 1.00 80.62 102 MET A O 1
ATOM 834 N N . MET A 1 103 ? -4.503 22.995 21.066 1.00 75.00 103 MET A N 1
ATOM 835 C CA . MET A 1 103 ? -4.521 22.150 22.265 1.00 75.00 103 MET A CA 1
ATOM 836 C C . MET A 1 103 ? -3.959 22.874 23.496 1.00 75.00 103 MET A C 1
ATOM 838 O O . MET A 1 103 ? -4.495 22.735 24.593 1.00 75.00 103 MET A O 1
ATOM 842 N N . GLN A 1 104 ? -2.899 23.672 23.324 1.00 75.94 104 GLN A N 1
ATOM 843 C CA . GLN A 1 104 ? -2.353 24.504 24.402 1.00 75.94 104 GLN A CA 1
ATOM 844 C C . GLN A 1 104 ? -3.314 25.632 24.810 1.00 75.94 104 GLN A C 1
ATOM 846 O O . GLN A 1 104 ? -3.394 25.967 25.990 1.00 75.94 104 GLN A O 1
ATOM 851 N N . MET A 1 105 ? -4.061 26.210 23.861 1.00 71.00 105 MET A N 1
ATOM 852 C CA . MET A 1 105 ? -5.022 27.289 24.122 1.00 71.00 105 MET A CA 1
ATOM 853 C C . MET A 1 105 ? -6.342 26.808 24.733 1.00 71.00 105 MET A C 1
ATOM 855 O O . MET A 1 105 ? -6.941 27.554 25.507 1.00 71.00 105 MET A O 1
ATOM 859 N N . THR A 1 106 ? -6.810 25.595 24.419 1.00 67.06 106 THR A N 1
ATOM 860 C CA . THR A 1 106 ? -8.028 25.030 25.027 1.00 6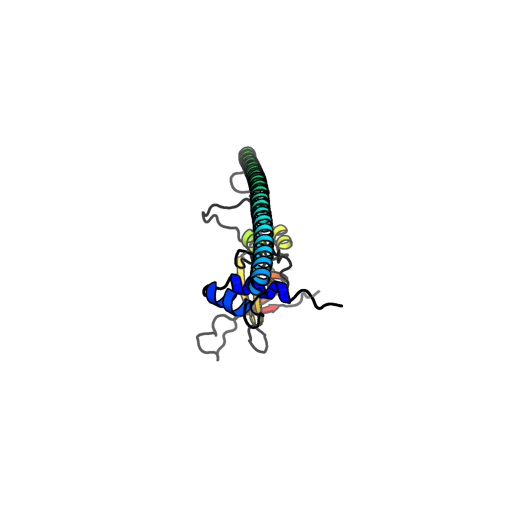7.06 106 THR A CA 1
ATOM 861 C C . THR A 1 106 ? -7.821 24.521 26.452 1.00 67.06 106 THR A C 1
ATOM 863 O O . THR A 1 106 ? -8.806 24.213 27.114 1.00 67.06 106 THR A O 1
ATOM 866 N N . GLY A 1 107 ? -6.585 24.496 26.970 1.00 54.41 107 GLY A N 1
ATOM 867 C CA . GLY A 1 107 ? -6.314 24.119 28.362 1.00 54.41 107 GLY A CA 1
ATOM 868 C C . GLY A 1 107 ? -6.701 22.675 28.694 1.00 54.41 107 GLY A C 1
ATOM 869 O O . GLY A 1 107 ? -6.908 22.351 29.862 1.00 54.41 107 GLY A O 1
ATOM 870 N N . ASP A 1 108 ? -6.811 21.810 27.683 1.00 52.66 108 ASP A N 1
ATOM 871 C CA . ASP A 1 108 ? -7.101 20.396 27.883 1.00 52.66 108 ASP A CA 1
ATOM 872 C C . ASP A 1 108 ? -5.820 19.689 28.336 1.00 52.66 108 ASP A C 1
ATOM 874 O O . ASP A 1 108 ? -5.002 19.216 27.542 1.00 52.66 108 ASP A O 1
ATOM 878 N N . ASP A 1 109 ? -5.647 19.602 29.653 1.00 44.25 109 ASP A N 1
ATOM 879 C CA . ASP A 1 109 ? -4.733 18.661 30.283 1.00 44.25 109 ASP A CA 1
ATOM 880 C C . ASP A 1 109 ? -5.020 17.241 29.758 1.00 44.25 109 ASP A C 1
ATOM 882 O O . ASP A 1 109 ? -5.971 16.572 30.164 1.00 44.25 109 ASP A O 1
ATOM 886 N N . LYS A 1 110 ? -4.177 16.785 28.823 1.00 47.59 110 LYS A N 1
ATOM 887 C CA . LYS A 1 110 ? -3.843 15.387 28.478 1.00 47.59 110 LYS A CA 1
ATOM 888 C C . LYS A 1 110 ? -4.971 14.353 28.292 1.00 47.59 110 LYS A C 1
ATOM 890 O O . LYS A 1 110 ? -4.651 13.168 28.208 1.00 47.59 110 LYS A O 1
ATOM 895 N N . SER A 1 111 ? -6.246 14.718 28.187 1.00 39.88 111 SER A N 1
ATOM 896 C CA . SER A 1 111 ? -7.334 13.723 28.237 1.00 39.88 111 SER A CA 1
ATOM 897 C C . SER A 1 111 ? -8.303 13.708 27.060 1.00 39.88 111 SER A C 1
ATOM 899 O O . SER A 1 111 ? -9.147 12.816 27.006 1.00 39.88 111 SER A O 1
ATOM 901 N N . SER A 1 112 ? -8.180 14.591 26.071 1.00 45.06 112 SER A N 1
ATOM 902 C CA . SER A 1 112 ? -9.131 14.594 24.961 1.00 45.06 112 SER A CA 1
ATOM 903 C C . SER A 1 112 ? -8.512 15.152 23.687 1.00 45.06 112 SER A C 1
ATOM 905 O O . SER A 1 112 ? -7.788 16.136 23.721 1.00 45.06 112 SER A O 1
ATOM 907 N N . VAL A 1 113 ? -8.836 14.515 22.561 1.00 46.47 113 VAL A N 1
ATOM 908 C CA . VAL A 1 113 ? -8.489 14.902 21.183 1.00 46.47 113 VAL A CA 1
ATOM 909 C C . VAL A 1 113 ? -7.033 14.627 20.766 1.00 46.47 113 VAL A C 1
ATOM 911 O O . VAL A 1 113 ? -6.206 15.521 20.641 1.00 46.47 113 VAL A O 1
ATOM 914 N N . GLN A 1 114 ? -6.724 13.360 20.463 1.00 37.53 114 GLN A N 1
ATOM 915 C CA . GLN A 1 114 ? -5.566 13.007 19.630 1.00 37.53 114 GLN A CA 1
ATOM 916 C C . GLN A 1 114 ? -6.022 12.780 18.184 1.00 37.53 114 GLN A C 1
ATOM 918 O O . GLN A 1 114 ? -6.541 11.716 17.842 1.00 37.53 114 GLN A O 1
ATOM 923 N N . THR A 1 115 ? -5.821 13.786 17.333 1.00 42.81 115 THR A N 1
ATOM 924 C CA . THR A 1 115 ? -5.784 13.632 15.875 1.00 42.81 115 THR A CA 1
ATOM 925 C C . THR A 1 115 ? -4.381 13.181 15.452 1.00 42.81 115 THR A C 1
ATOM 927 O O . THR A 1 115 ? -3.364 13.623 15.981 1.00 42.81 115 THR A O 1
ATOM 930 N N . ALA A 1 116 ? -4.337 12.202 14.552 1.00 48.09 116 ALA A N 1
ATOM 931 C CA . ALA A 1 116 ? -3.158 11.427 14.184 1.00 48.09 116 ALA A CA 1
ATOM 932 C C . ALA A 1 116 ? -2.107 12.214 13.374 1.00 48.09 116 ALA A C 1
ATOM 934 O O . ALA A 1 116 ? -2.476 12.923 12.445 1.00 48.09 116 ALA A O 1
ATOM 935 N N . SER A 1 117 ? -0.809 11.977 13.627 1.00 35.25 117 SER A N 1
ATOM 936 C CA . SER A 1 117 ? 0.201 11.813 12.561 1.00 35.25 117 SER A CA 1
ATOM 937 C C . SER A 1 117 ? 1.525 11.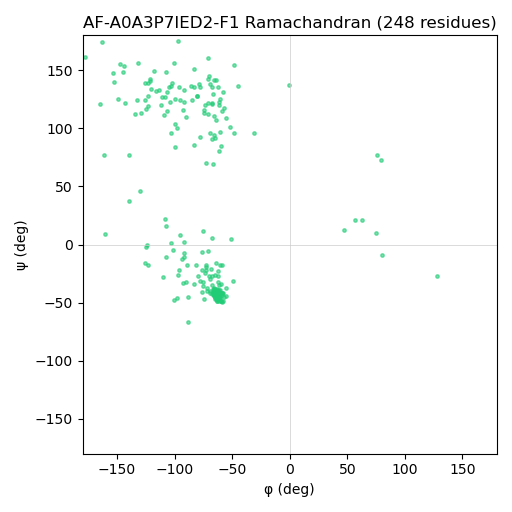200 13.066 1.00 35.25 117 SER A C 1
ATOM 939 O O . SER A 1 117 ? 2.186 11.706 13.967 1.00 35.25 117 SER A O 1
ATOM 941 N N . SER A 1 118 ? 1.834 10.067 12.442 1.00 38.91 118 SER A N 1
ATOM 942 C CA . SER A 1 118 ? 3.047 9.270 12.224 1.00 38.91 118 SER A CA 1
ATOM 943 C C . SER A 1 118 ? 4.440 9.667 12.763 1.00 38.91 118 SER A C 1
ATOM 945 O O . SER A 1 118 ? 4.972 10.741 12.514 1.00 38.91 118 SER A O 1
ATOM 947 N N . HIS A 1 119 ? 5.102 8.615 13.268 1.00 36.41 119 HIS A N 1
ATOM 948 C CA . HIS A 1 119 ? 6.535 8.296 13.142 1.00 36.41 119 HIS A CA 1
ATOM 949 C C . HIS A 1 119 ? 7.549 9.023 14.048 1.00 36.41 119 HIS A C 1
ATOM 951 O O . HIS A 1 119 ? 8.416 9.768 13.609 1.00 36.41 119 HIS A O 1
ATOM 957 N N . SER A 1 120 ? 7.553 8.657 15.330 1.00 32.97 120 SER A N 1
ATOM 958 C CA . SER A 1 120 ? 8.813 8.373 16.030 1.00 32.97 120 SER A CA 1
ATOM 959 C C . SER A 1 120 ? 8.565 7.316 17.102 1.00 32.97 120 SER A C 1
ATOM 961 O O . SER A 1 120 ? 7.648 7.417 17.915 1.00 32.97 120 SER A O 1
ATOM 963 N N . ALA A 1 121 ? 9.347 6.243 17.035 1.00 37.34 121 ALA A N 1
ATOM 964 C CA . ALA A 1 121 ? 9.292 5.117 17.946 1.00 37.34 121 ALA A CA 1
ATOM 965 C C . ALA A 1 121 ? 9.688 5.549 19.367 1.00 37.34 121 ALA A C 1
ATOM 967 O O . ALA A 1 121 ? 10.847 5.501 19.762 1.00 37.34 121 ALA A O 1
ATOM 968 N N . SER A 1 122 ? 8.694 5.934 20.152 1.00 33.09 122 SER A N 1
ATOM 969 C CA . SER A 1 122 ? 8.633 5.595 21.567 1.00 33.09 122 SER A CA 1
ATOM 970 C C . SER A 1 122 ? 7.306 4.874 21.762 1.00 33.09 122 SER A C 1
ATOM 972 O O . SER A 1 122 ? 6.319 5.224 21.118 1.00 33.09 122 SER A O 1
ATOM 974 N N . VAL A 1 123 ? 7.301 3.808 22.561 1.00 41.88 123 VAL A N 1
ATOM 975 C CA . VAL A 1 123 ? 6.131 2.973 22.870 1.00 41.88 123 VAL A CA 1
ATOM 976 C C . VAL A 1 123 ? 5.134 3.806 23.688 1.00 41.88 123 VAL A C 1
ATOM 978 O O . VAL A 1 123 ? 4.958 3.620 24.887 1.00 41.88 123 VAL A O 1
ATOM 981 N N . ALA A 1 124 ? 4.520 4.793 23.043 1.00 39.12 124 ALA A N 1
ATOM 982 C CA . ALA A 1 124 ? 3.290 5.413 23.475 1.00 39.12 124 ALA A CA 1
ATOM 983 C C . ALA A 1 124 ? 2.227 4.331 23.314 1.00 39.12 124 ALA A C 1
ATOM 985 O O . ALA A 1 124 ? 2.092 3.749 22.238 1.00 39.12 124 ALA A O 1
ATOM 986 N N . SER A 1 125 ? 1.551 3.994 24.405 1.00 43.91 125 SER A N 1
ATOM 987 C CA . SER A 1 125 ? 0.504 2.980 24.467 1.00 43.91 125 SER A CA 1
ATOM 988 C C . SER A 1 125 ? -0.510 3.185 23.339 1.00 43.91 125 SER A C 1
ATOM 990 O O . SER A 1 125 ? -1.421 4.002 23.476 1.00 43.91 125 SER A O 1
ATOM 992 N N . ILE A 1 126 ? -0.350 2.466 22.224 1.00 54.09 126 ILE A N 1
ATOM 993 C CA . ILE A 1 126 ? -1.361 2.415 21.172 1.00 54.09 126 ILE A CA 1
ATOM 994 C C . ILE A 1 126 ? -2.620 1.916 21.868 1.00 54.09 126 ILE A C 1
ATOM 996 O O . ILE A 1 126 ? -2.616 0.833 22.463 1.00 54.09 126 ILE A O 1
ATOM 1000 N N . THR A 1 127 ? -3.671 2.733 21.888 1.00 74.00 127 THR A N 1
ATOM 1001 C CA . THR A 1 127 ? -4.885 2.339 22.598 1.00 74.00 127 THR A CA 1
ATOM 1002 C C . THR A 1 127 ? -5.457 1.095 21.908 1.00 74.00 127 THR A C 1
ATOM 1004 O O . THR A 1 127 ? -5.413 1.007 20.678 1.00 74.00 127 THR A O 1
ATOM 1007 N N . PRO A 1 128 ? -5.996 0.109 22.649 1.00 78.38 128 PRO A N 1
ATOM 1008 C CA . PRO A 1 128 ? -6.584 -1.096 22.056 1.00 78.38 128 PRO A CA 1
ATOM 1009 C C . PRO A 1 128 ? -7.588 -0.800 20.930 1.00 78.38 128 PRO A C 1
ATOM 1011 O O . PRO A 1 128 ? -7.665 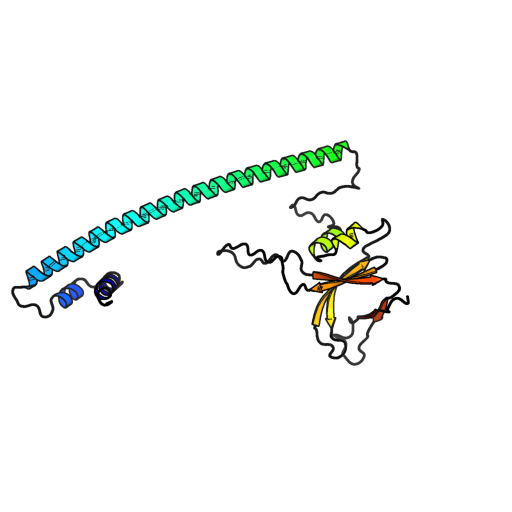-1.543 19.957 1.00 78.38 128 PRO A O 1
ATOM 1014 N N . ILE A 1 129 ? -8.294 0.333 21.029 1.00 82.38 129 ILE A N 1
ATOM 1015 C CA . ILE A 1 129 ? -9.203 0.861 20.006 1.00 82.38 129 ILE A CA 1
ATOM 1016 C C . ILE A 1 129 ? -8.469 1.116 18.683 1.00 82.38 129 ILE A C 1
ATOM 1018 O O . ILE A 1 129 ? -8.931 0.658 17.645 1.00 82.38 129 ILE A O 1
ATOM 1022 N N . GLN A 1 130 ? -7.317 1.793 18.703 1.00 79.88 130 GLN A N 1
ATOM 1023 C CA . GLN A 1 130 ? -6.542 2.102 17.495 1.00 79.88 130 GLN A CA 1
ATOM 1024 C C . GLN A 1 130 ? -5.992 0.844 16.820 1.00 79.88 130 GLN A C 1
ATOM 1026 O O . GLN A 1 130 ? -6.097 0.718 15.602 1.00 79.88 130 GLN A O 1
ATOM 1031 N N . VAL A 1 131 ? -5.457 -0.107 17.598 1.00 82.06 131 VAL A N 1
ATOM 1032 C CA . VAL A 1 131 ? -4.994 -1.403 17.061 1.00 82.06 131 VAL A CA 1
ATOM 1033 C C . VAL A 1 131 ? -6.139 -2.106 16.345 1.00 82.06 131 VAL A C 1
ATOM 1035 O O . VAL A 1 131 ? -5.992 -2.636 15.245 1.00 82.06 131 VAL A O 1
ATOM 1038 N N . LEU A 1 132 ? -7.306 -2.101 16.973 1.00 84.50 132 LEU A N 1
ATOM 1039 C CA . LEU A 1 132 ? -8.447 -2.839 16.489 1.00 84.50 132 LEU A CA 1
ATOM 1040 C C . LEU A 1 132 ? -9.106 -2.175 15.272 1.00 84.50 132 LEU A C 1
ATOM 1042 O O . LEU A 1 132 ? -9.475 -2.875 14.333 1.00 84.50 132 LEU A O 1
ATOM 1046 N N . MET A 1 133 ? -9.135 -0.840 15.238 1.00 82.94 133 MET A N 1
ATOM 1047 C CA . MET A 1 133 ? -9.507 -0.041 14.067 1.00 82.94 133 MET A CA 1
ATOM 1048 C C . MET A 1 133 ? -8.556 -0.201 12.881 1.00 82.94 133 MET A C 1
ATOM 1050 O O . MET A 1 133 ? -8.929 0.223 11.800 1.00 82.94 133 MET A O 1
ATOM 1054 N N . GLN A 1 134 ? -7.352 -0.752 13.064 1.00 80.00 134 GLN A N 1
ATOM 1055 C CA . GLN A 1 134 ? -6.433 -1.112 11.974 1.00 80.00 134 GLN A CA 1
ATOM 1056 C C . GLN A 1 134 ? -6.526 -2.596 11.607 1.00 80.00 134 GLN A C 1
ATOM 1058 O O . GLN A 1 134 ? -6.213 -2.981 10.493 1.00 80.00 134 GLN A O 1
ATOM 1063 N N . LYS A 1 135 ? -6.924 -3.473 12.533 1.00 81.12 135 LYS A N 1
ATOM 1064 C CA . LYS A 1 135 ? -6.954 -4.919 12.273 1.00 81.12 135 LYS A CA 1
ATOM 1065 C C . LYS A 1 135 ? -8.277 -5.418 11.701 1.00 81.12 135 LYS A C 1
ATOM 1067 O O . LYS A 1 135 ? -8.255 -6.385 10.936 1.00 81.12 135 LYS A O 1
ATOM 1072 N N . MET A 1 136 ? -9.394 -4.794 12.079 1.00 83.75 136 MET A N 1
ATOM 1073 C CA . MET A 1 136 ? -10.735 -5.278 11.763 1.00 83.75 136 MET A CA 1
ATOM 1074 C C . MET A 1 136 ? -11.579 -4.226 11.040 1.00 83.75 136 MET A C 1
ATOM 1076 O O . MET A 1 136 ? -11.921 -3.186 11.601 1.00 83.75 136 MET A O 1
ATOM 1080 N N . ASP A 1 137 ? -11.958 -4.537 9.805 1.00 83.69 137 ASP A N 1
ATOM 1081 C CA . ASP A 1 137 ? -12.907 -3.748 9.025 1.00 83.69 137 ASP A CA 1
ATOM 1082 C C . ASP A 1 137 ? -14.327 -3.867 9.612 1.00 83.69 137 ASP A C 1
ATOM 1084 O O . ASP A 1 137 ? -14.713 -4.905 10.153 1.00 83.69 137 ASP A O 1
ATOM 1088 N N . GLY A 1 138 ? -15.106 -2.788 9.539 1.00 83.88 138 GLY A N 1
ATOM 1089 C CA . GLY A 1 138 ? -16.469 -2.709 10.080 1.00 83.88 138 GLY A CA 1
ATOM 1090 C C . GLY A 1 138 ? -16.575 -2.458 11.591 1.00 83.88 138 GLY A C 1
ATOM 1091 O O . GLY A 1 138 ? -17.659 -2.137 12.078 1.00 83.88 138 GLY A O 1
ATOM 1092 N N . ILE A 1 139 ? -15.474 -2.514 12.351 1.00 86.00 139 ILE A N 1
ATOM 1093 C CA . ILE A 1 139 ? -15.544 -2.365 13.814 1.00 86.00 139 ILE A CA 1
ATOM 1094 C C . ILE A 1 139 ? -15.746 -0.923 14.297 1.00 86.00 139 ILE A C 1
ATOM 1096 O O . ILE A 1 139 ? -16.234 -0.694 15.406 1.00 86.00 139 ILE A O 1
ATOM 1100 N N . ALA A 1 140 ? -15.403 0.064 13.468 1.00 84.81 140 ALA A N 1
ATOM 1101 C CA . ALA A 1 140 ? -15.446 1.476 13.844 1.00 84.81 140 ALA A CA 1
ATOM 1102 C C . ALA A 1 140 ? -16.834 1.908 14.344 1.00 84.81 140 ALA A C 1
ATOM 1104 O O . ALA A 1 140 ? -16.929 2.664 15.304 1.00 84.81 140 ALA A O 1
ATOM 1105 N N . SER A 1 141 ? -17.913 1.385 13.748 1.00 83.69 141 SER A N 1
ATOM 1106 C CA . SER A 1 141 ? -19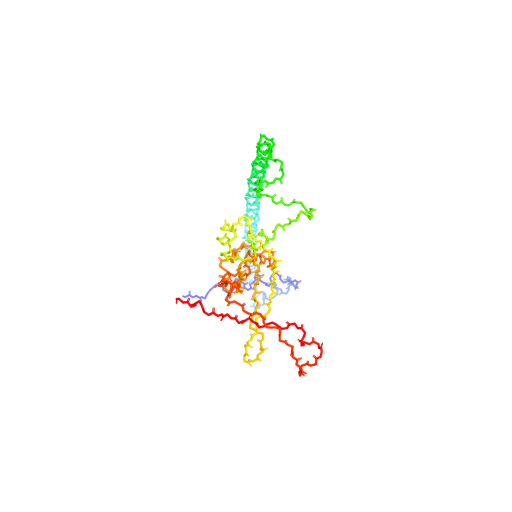.282 1.694 14.181 1.00 83.69 141 SER A CA 1
ATOM 1107 C C . SER A 1 141 ? -19.550 1.249 15.621 1.00 83.69 141 SER A C 1
ATOM 1109 O O . SER A 1 141 ? -20.185 1.973 16.380 1.00 83.69 141 SER A O 1
ATOM 1111 N N . ILE A 1 142 ? -19.031 0.090 16.029 1.00 85.06 142 ILE A N 1
ATOM 1112 C CA . ILE A 1 142 ? -19.220 -0.421 17.390 1.00 85.06 142 ILE A CA 1
ATOM 1113 C C . ILE A 1 142 ? -18.351 0.367 18.362 1.00 85.06 142 ILE A C 1
ATOM 1115 O O . ILE A 1 142 ? -18.852 0.832 19.382 1.00 85.06 142 ILE A O 1
ATOM 1119 N N . LEU A 1 143 ? -17.073 0.568 18.025 1.00 84.56 143 LEU A N 1
ATOM 1120 C CA . LEU A 1 143 ? -16.138 1.249 18.919 1.00 84.56 143 LEU A CA 1
ATOM 1121 C C . LEU A 1 143 ? -16.495 2.726 19.135 1.00 84.56 143 LEU A C 1
ATOM 1123 O O . LEU A 1 143 ? -16.377 3.215 20.254 1.00 84.56 143 LEU A O 1
ATOM 1127 N N . ASN A 1 144 ? -16.973 3.422 18.100 1.00 83.25 144 ASN A N 1
ATOM 1128 C CA . ASN A 1 144 ? -17.373 4.829 18.198 1.00 83.25 144 ASN A CA 1
ATOM 1129 C C . ASN A 1 144 ? -18.699 5.024 18.950 1.00 83.25 144 ASN A C 1
ATOM 1131 O O . ASN A 1 144 ? -18.932 6.099 19.494 1.00 83.25 144 ASN A O 1
ATOM 1135 N N . ASN A 1 145 ? -19.559 4.000 18.987 1.00 81.56 145 ASN A N 1
ATOM 1136 C CA . ASN A 1 145 ? -20.836 4.022 19.707 1.00 81.56 145 ASN A CA 1
ATOM 1137 C C . ASN A 1 145 ? -20.747 3.402 21.114 1.00 81.56 145 ASN A C 1
ATOM 1139 O O . ASN A 1 145 ? -21.779 3.210 21.763 1.00 81.56 145 ASN A O 1
ATOM 1143 N N . MET A 1 146 ? -19.541 3.073 21.591 1.00 77.38 146 MET A N 1
ATOM 1144 C CA . MET A 1 146 ? -19.339 2.576 22.951 1.00 77.38 146 MET A CA 1
ATOM 1145 C C . MET A 1 146 ? -19.746 3.635 23.976 1.00 77.38 146 MET A C 1
ATOM 1147 O O . MET A 1 146 ? -19.406 4.815 23.862 1.00 77.38 146 MET A O 1
ATOM 1151 N N . ARG A 1 147 ? -20.471 3.208 25.010 1.00 75.62 147 ARG A N 1
ATOM 1152 C CA . ARG A 1 147 ? -20.775 4.069 26.154 1.00 75.62 147 ARG A CA 1
ATOM 1153 C C . ARG A 1 147 ? -19.495 4.288 26.953 1.00 75.62 147 ARG A C 1
ATOM 1155 O O . ARG A 1 147 ? -18.575 3.479 26.916 1.00 75.62 147 ARG A O 1
ATOM 1162 N N . SER A 1 148 ? -19.462 5.335 27.769 1.00 64.56 148 SER A N 1
ATOM 1163 C CA . SER A 1 148 ? -18.312 5.643 28.633 1.00 64.56 148 SER A CA 1
ATOM 1164 C C . SER A 1 148 ? -17.940 4.528 29.629 1.00 64.56 148 SER A C 1
ATOM 1166 O O . SER A 1 148 ? -16.830 4.530 30.158 1.00 64.56 148 SER A O 1
ATOM 1168 N N . CYS A 1 149 ? -18.839 3.572 29.891 1.00 62.28 149 CYS A N 1
ATOM 1169 C CA . CYS A 1 149 ? -18.586 2.400 30.732 1.00 62.28 149 CYS A CA 1
ATOM 1170 C C . CYS A 1 149 ? -18.084 1.165 29.970 1.00 62.28 149 CYS A C 1
ATOM 1172 O O . CYS A 1 149 ? -17.654 0.206 30.615 1.00 62.28 149 CYS A O 1
ATOM 1174 N N . ASP A 1 150 ? -18.136 1.176 28.637 1.00 75.69 150 ASP A N 1
ATOM 1175 C CA . ASP A 1 150 ? -17.761 0.025 27.829 1.00 75.69 150 ASP A CA 1
ATOM 1176 C C . ASP A 1 150 ? -16.239 -0.038 27.695 1.00 75.69 150 ASP A C 1
ATOM 1178 O O . ASP A 1 150 ? -15.572 0.945 27.363 1.00 75.69 150 ASP A O 1
ATOM 1182 N N . LYS A 1 151 ? -15.664 -1.200 28.009 1.00 82.38 151 LYS A N 1
ATOM 1183 C CA . LYS A 1 151 ? -14.212 -1.407 27.995 1.00 82.38 151 LYS A CA 1
ATOM 1184 C C . LYS A 1 151 ? -13.859 -2.594 27.123 1.00 82.38 151 LYS A C 1
ATOM 1186 O O . LYS A 1 151 ? -14.501 -3.637 27.208 1.00 82.38 151 LYS A O 1
ATOM 1191 N N . ILE A 1 152 ? -12.787 -2.455 26.347 1.00 87.19 152 ILE A N 1
ATOM 1192 C CA . ILE A 1 152 ? -12.139 -3.589 25.687 1.00 87.19 152 ILE A CA 1
ATOM 1193 C C . ILE A 1 152 ? -11.366 -4.352 26.764 1.00 87.19 152 ILE A C 1
ATOM 1195 O O . ILE A 1 152 ? -10.419 -3.821 27.342 1.00 87.19 152 ILE A O 1
ATOM 1199 N N . LEU A 1 153 ? -11.798 -5.577 27.054 1.00 86.94 153 LEU A N 1
ATOM 1200 C CA . LEU A 1 153 ? -11.200 -6.438 28.073 1.00 86.94 153 LEU A CA 1
ATOM 1201 C C . LEU A 1 153 ? -10.057 -7.271 27.494 1.00 86.94 153 LEU A C 1
ATOM 1203 O O . LEU A 1 153 ? -8.999 -7.384 28.107 1.00 86.94 153 LEU A O 1
ATOM 1207 N N . LEU A 1 154 ? -10.274 -7.853 26.314 1.00 87.81 154 LEU A N 1
ATOM 1208 C CA . LEU A 1 154 ? -9.308 -8.722 25.650 1.00 87.81 154 LEU A CA 1
ATOM 1209 C C . LEU A 1 154 ? -9.525 -8.683 24.141 1.00 87.81 154 LEU A C 1
ATOM 1211 O O . LEU A 1 154 ? -10.654 -8.569 23.676 1.00 87.81 154 LEU A O 1
ATOM 1215 N N . TYR A 1 155 ? -8.457 -8.816 23.369 1.00 89.12 155 TYR A N 1
ATOM 1216 C CA . TYR A 1 155 ? -8.557 -9.068 21.940 1.00 89.12 155 TYR A CA 1
ATOM 1217 C C . TYR A 1 155 ? -7.415 -9.978 21.491 1.00 89.12 155 TYR A C 1
ATOM 1219 O O . TYR A 1 155 ? -6.327 -9.937 22.068 1.00 89.12 155 TYR A O 1
ATOM 1227 N N . GLY A 1 156 ? -7.648 -10.804 20.477 1.00 86.88 156 GLY A N 1
ATOM 1228 C CA . GLY A 1 156 ? -6.640 -11.740 19.992 1.00 86.88 156 GLY A CA 1
ATOM 1229 C C . GLY A 1 156 ? -7.099 -12.553 18.791 1.00 86.88 156 GLY A C 1
ATOM 1230 O O . GLY A 1 156 ? -8.289 -12.666 18.513 1.00 86.88 156 GLY A O 1
ATOM 1231 N N . GLU A 1 157 ? -6.129 -13.118 18.083 1.00 89.06 157 GLU A N 1
ATOM 1232 C CA . GLU A 1 157 ? -6.355 -14.008 16.945 1.00 89.06 157 GLU A CA 1
ATOM 1233 C C . GLU A 1 157 ? -6.393 -15.457 17.445 1.00 89.06 157 GLU A C 1
ATOM 1235 O O . GLU A 1 157 ? -5.523 -15.870 18.213 1.00 89.06 157 GLU A O 1
ATOM 1240 N N . MET A 1 158 ? -7.387 -16.230 17.015 1.00 86.88 158 MET A N 1
ATOM 1241 C CA . MET A 1 158 ? -7.538 -17.649 17.341 1.00 86.88 158 MET A CA 1
ATOM 1242 C C . MET A 1 158 ? -7.808 -18.466 16.074 1.00 86.88 158 MET A C 1
ATOM 1244 O O . MET A 1 158 ? -8.288 -17.933 15.075 1.00 86.88 158 MET A O 1
ATOM 1248 N N . MET A 1 159 ? -7.485 -19.759 16.107 1.00 87.06 159 MET A N 1
ATOM 1249 C CA . MET A 1 159 ? -7.833 -20.699 15.039 1.00 87.06 159 MET A CA 1
ATOM 1250 C C . MET A 1 159 ? -9.249 -21.230 15.273 1.00 87.06 159 MET A C 1
ATOM 1252 O O . MET A 1 159 ? -9.548 -21.755 16.345 1.00 87.06 159 MET A O 1
ATOM 1256 N N . LEU A 1 160 ? -10.116 -21.079 14.277 1.00 87.56 160 LEU A N 1
ATOM 1257 C CA . LEU A 1 160 ? -11.418 -21.723 14.230 1.00 87.56 160 LEU A CA 1
ATOM 1258 C C . LEU A 1 160 ? -11.232 -23.160 13.743 1.00 87.56 160 LEU A C 1
ATOM 1260 O O . LEU A 1 160 ? -10.625 -23.386 12.697 1.00 87.56 160 LEU A O 1
ATOM 1264 N N . LEU A 1 161 ? -11.767 -24.109 14.503 1.00 86.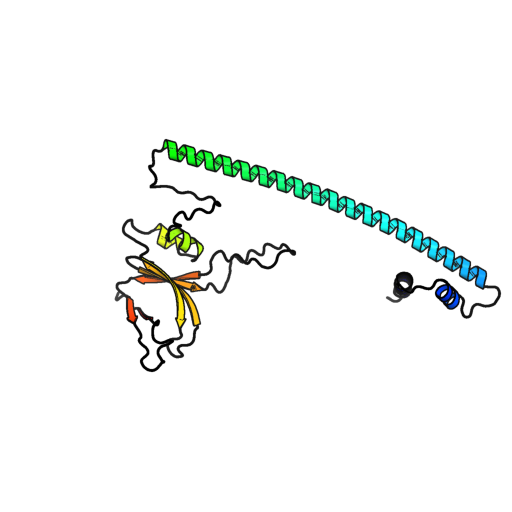69 161 LEU A N 1
ATOM 1265 C CA . LEU A 1 161 ? -11.728 -25.536 14.198 1.00 86.69 161 LEU A CA 1
ATOM 1266 C C . LEU A 1 161 ? -13.110 -26.017 13.766 1.00 86.69 161 LEU A C 1
ATOM 1268 O O . LEU A 1 161 ? -14.130 -25.525 14.262 1.00 86.69 161 LEU A O 1
ATOM 1272 N N . ASP A 1 162 ? -13.136 -27.011 12.888 1.00 84.00 162 ASP A N 1
ATOM 1273 C CA . ASP A 1 162 ? -14.365 -27.700 12.524 1.00 84.00 162 ASP A CA 1
ATOM 1274 C C . ASP A 1 162 ? -14.911 -28.495 13.727 1.00 84.00 162 ASP A C 1
ATOM 1276 O O . ASP A 1 162 ? -14.163 -29.233 14.379 1.00 84.00 162 ASP A O 1
ATOM 1280 N N . PRO A 1 163 ? -16.203 -28.348 14.072 1.00 80.19 163 PRO A N 1
ATOM 1281 C CA . PRO A 1 163 ? -16.773 -28.990 15.251 1.00 80.19 163 PRO A CA 1
ATOM 1282 C C . PRO A 1 163 ? -16.866 -30.519 15.139 1.00 80.19 163 PRO A C 1
ATOM 1284 O O . PRO A 1 163 ? -16.968 -31.175 16.178 1.00 80.19 163 PRO A O 1
ATOM 1287 N N . GLU A 1 164 ? -16.856 -31.079 13.927 1.00 82.81 164 GLU A N 1
ATOM 1288 C CA . GLU A 1 164 ? -16.964 -32.517 13.668 1.00 82.81 164 GLU A CA 1
ATOM 1289 C C . GLU A 1 164 ? -15.596 -33.145 13.383 1.00 82.81 164 GLU A C 1
ATOM 1291 O O . GLU A 1 164 ? -15.253 -34.160 13.995 1.00 82.81 164 GLU A O 1
ATOM 1296 N N . THR A 1 165 ? -14.791 -32.541 12.502 1.00 81.12 165 THR A N 1
ATOM 1297 C CA . THR A 1 165 ? -13.491 -33.097 12.083 1.00 81.12 165 THR A CA 1
ATOM 1298 C C . THR A 1 165 ? -12.328 -32.663 12.974 1.00 81.12 165 THR A C 1
ATOM 1300 O O . THR A 1 165 ? -11.286 -33.318 12.969 1.00 81.12 165 THR A O 1
ATOM 1303 N N . LYS A 1 166 ? -12.503 -31.599 13.776 1.00 78.94 166 LYS A N 1
ATOM 1304 C CA . LYS A 1 166 ? -11.440 -30.921 14.546 1.00 78.94 166 LYS A CA 1
ATOM 1305 C C . LYS A 1 166 ? -10.274 -30.428 13.678 1.00 78.94 166 LYS A C 1
ATOM 1307 O O . LYS A 1 166 ? -9.179 -30.221 14.195 1.00 78.94 166 LYS A O 1
ATOM 1312 N N . GLU A 1 167 ? -10.484 -30.258 12.377 1.00 83.25 167 GLU A N 1
ATOM 1313 C CA . GLU A 1 167 ? -9.476 -29.696 11.480 1.00 83.25 167 GLU A CA 1
ATOM 1314 C C . GLU A 1 167 ? -9.497 -28.165 11.526 1.00 83.25 167 GLU A C 1
ATOM 1316 O O . GLU A 1 167 ? -10.530 -27.544 11.793 1.00 83.25 167 GLU A O 1
ATOM 1321 N N . ASP A 1 168 ? -8.345 -27.549 11.269 1.00 85.50 168 ASP A N 1
ATOM 1322 C CA . ASP A 1 168 ? -8.201 -26.095 11.217 1.00 85.50 168 ASP A CA 1
ATOM 1323 C C . ASP A 1 168 ? -8.963 -25.521 10.010 1.00 85.50 168 ASP A C 1
ATOM 1325 O O . ASP A 1 168 ? -8.649 -25.838 8.862 1.00 85.50 168 ASP A O 1
ATOM 1329 N N . ILE A 1 169 ? -9.930 -24.630 10.252 1.00 85.75 169 ILE A N 1
ATOM 1330 C CA . ILE A 1 169 ? -10.685 -23.944 9.194 1.00 85.75 169 ILE A CA 1
ATOM 1331 C C . ILE A 1 169 ? -9.960 -22.661 8.790 1.00 85.75 169 ILE A C 1
ATOM 1333 O O . ILE A 1 169 ? -9.489 -22.517 7.662 1.00 85.75 169 ILE A O 1
ATOM 1337 N N . ASN A 1 170 ? -9.898 -21.685 9.695 1.00 86.25 170 ASN A N 1
ATOM 1338 C CA . ASN A 1 170 ? -9.295 -20.382 9.431 1.00 86.25 170 ASN A CA 1
ATOM 1339 C C . ASN A 1 170 ? -8.978 -19.625 10.728 1.00 86.25 170 ASN A C 1
ATOM 1341 O O . ASN A 1 170 ? -9.297 -20.068 11.827 1.00 86.25 170 ASN A O 1
ATOM 1345 N N . ARG A 1 171 ? -8.323 -18.467 10.603 1.00 86.94 171 ARG A N 1
ATOM 1346 C CA . ARG A 1 171 ? -8.110 -17.556 11.733 1.00 86.94 171 ARG A CA 1
ATOM 1347 C C . ARG A 1 171 ? -9.305 -16.632 11.906 1.00 86.94 171 ARG A C 1
ATOM 1349 O O . ARG A 1 171 ? -9.756 -16.024 10.937 1.00 86.94 171 ARG A O 1
ATOM 1356 N N . ALA A 1 172 ? -9.719 -16.450 13.152 1.00 88.88 172 ALA A N 1
ATOM 1357 C CA . ALA A 1 172 ? -10.708 -15.472 13.567 1.00 88.88 172 ALA A CA 1
ATOM 1358 C C . ALA A 1 172 ? -10.107 -14.510 14.600 1.00 88.88 172 ALA A C 1
ATOM 1360 O O . ALA A 1 172 ? -9.324 -14.900 15.466 1.00 88.88 172 ALA A O 1
ATOM 1361 N N . MET A 1 173 ? -10.485 -13.241 14.517 1.00 89.25 173 MET A N 1
ATOM 1362 C CA . MET A 1 173 ? -10.175 -12.226 15.515 1.00 89.25 173 MET A CA 1
ATOM 1363 C C . MET A 1 173 ? -11.316 -12.166 16.527 1.00 89.25 173 MET A C 1
ATOM 1365 O O . MET A 1 173 ? -12.459 -11.904 16.160 1.00 89.25 173 MET A O 1
ATOM 1369 N N . LEU A 1 174 ? -11.012 -12.363 17.804 1.00 91.38 174 LEU A N 1
ATOM 1370 C CA . LEU A 1 174 ? -11.962 -12.213 18.901 1.00 91.38 174 LEU A CA 1
ATOM 1371 C C . LEU A 1 174 ? -11.685 -10.914 19.644 1.00 91.38 174 LEU A C 1
ATOM 1373 O O . LEU A 1 174 ? -10.537 -10.602 19.964 1.00 91.38 174 LEU A O 1
ATOM 1377 N N . VAL A 1 175 ? -12.745 -10.171 19.947 1.00 91.69 175 VAL A N 1
ATOM 1378 C CA . VAL A 1 175 ? -12.683 -8.958 20.767 1.00 91.69 175 VAL A CA 1
ATOM 1379 C C . VAL A 1 175 ? -13.732 -9.063 21.856 1.00 91.69 175 VAL A C 1
ATOM 1381 O O . VAL A 1 175 ? -14.930 -9.031 21.587 1.00 91.69 175 VAL A O 1
ATOM 1384 N N . LEU A 1 176 ? -13.276 -9.166 23.093 1.00 90.88 176 LEU A N 1
ATOM 1385 C CA . LEU A 1 176 ? -14.114 -9.182 24.275 1.00 90.88 176 LEU A CA 1
ATOM 1386 C C . LEU A 1 176 ? -14.268 -7.761 24.818 1.00 90.88 176 LEU A C 1
ATOM 1388 O O . LEU A 1 176 ? -13.298 -7.146 25.271 1.00 90.88 176 LEU A O 1
ATOM 1392 N N . LEU A 1 177 ? -15.498 -7.265 24.796 1.00 90.12 177 LEU A N 1
ATOM 1393 C CA . LEU A 1 177 ? -15.918 -6.054 25.485 1.00 90.12 177 LEU A CA 1
ATOM 1394 C C . LEU A 1 177 ? -16.575 -6.421 26.821 1.00 90.12 177 LEU A C 1
ATOM 1396 O O . LEU A 1 177 ? -16.781 -7.591 27.138 1.00 90.12 177 LEU A O 1
ATOM 1400 N N . SER A 1 178 ? -16.921 -5.409 27.610 1.00 88.62 178 SER A N 1
ATOM 1401 C CA . SER A 1 178 ? -17.638 -5.567 28.878 1.00 88.62 178 SER A CA 1
ATOM 1402 C C . SER A 1 178 ? -19.033 -6.183 28.748 1.00 88.62 178 SER A C 1
ATOM 1404 O O . SER A 1 178 ? -19.500 -6.795 29.703 1.00 88.62 178 SER 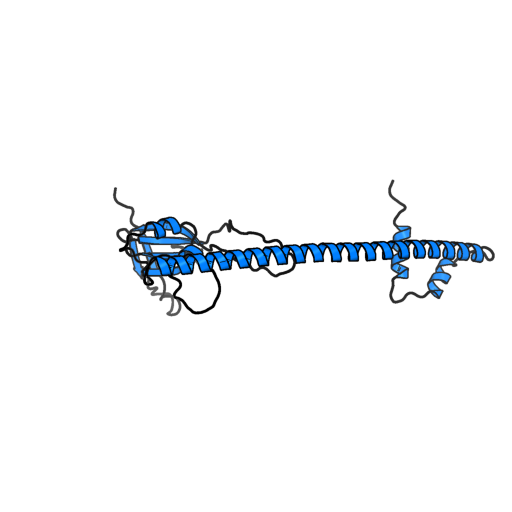A O 1
ATOM 1406 N N . ASP A 1 179 ? -19.708 -6.020 27.607 1.00 88.25 179 ASP A N 1
ATOM 1407 C CA . ASP A 1 179 ? -21.099 -6.449 27.398 1.00 88.25 179 ASP A CA 1
ATOM 1408 C C . ASP A 1 179 ? -21.286 -7.414 26.211 1.00 88.25 179 ASP A C 1
ATOM 1410 O O . ASP A 1 179 ? -22.312 -8.100 26.112 1.00 88.25 179 ASP A O 1
ATOM 1414 N N . ARG A 1 180 ? -20.305 -7.478 25.303 1.00 89.75 180 ARG A N 1
ATOM 1415 C CA . ARG A 1 180 ? -20.382 -8.202 24.030 1.00 89.75 180 ARG A CA 1
ATOM 1416 C C . ARG A 1 180 ? -19.058 -8.853 23.641 1.00 89.75 180 ARG A C 1
ATOM 1418 O O . ARG A 1 180 ? -17.983 -8.368 23.978 1.00 89.75 180 ARG A O 1
ATOM 1425 N N . LEU A 1 181 ? -19.155 -9.925 22.863 1.00 90.75 181 LEU A N 1
ATOM 1426 C CA . LEU A 1 181 ? -18.051 -10.546 22.141 1.00 90.75 181 LEU A CA 1
ATOM 1427 C C . LEU A 1 181 ? -18.216 -10.261 20.644 1.00 90.75 181 LEU A C 1
ATOM 1429 O O . LEU A 1 181 ? -19.268 -10.544 20.068 1.00 90.75 181 LEU A O 1
ATOM 1433 N N . LEU A 1 182 ? -17.179 -9.718 20.015 1.00 92.00 182 LEU A N 1
ATOM 1434 C CA . LEU A 1 182 ? -17.110 -9.521 18.568 1.00 92.00 182 LEU A CA 1
ATOM 1435 C C . LEU A 1 182 ? -16.237 -10.605 17.954 1.00 92.00 182 LEU A C 1
ATOM 1437 O O . LEU A 1 182 ? -15.173 -10.922 18.495 1.00 92.00 182 LEU A O 1
ATOM 1441 N N . ILE A 1 183 ? -16.671 -11.125 16.811 1.00 91.75 183 ILE A N 1
ATOM 1442 C CA . ILE A 1 183 ? -15.917 -12.101 16.031 1.00 91.75 183 ILE A CA 1
ATOM 1443 C C . ILE A 1 183 ? -15.723 -11.540 14.627 1.00 91.75 183 ILE A C 1
ATOM 1445 O O . ILE A 1 183 ? -16.684 -11.245 13.912 1.00 91.75 183 ILE A O 1
ATOM 1449 N N . GLY A 1 184 ? -14.461 -11.372 14.252 1.00 90.69 184 GLY A N 1
ATOM 1450 C CA . GLY A 1 184 ? -14.039 -11.052 12.900 1.00 90.69 184 GLY A CA 1
ATOM 1451 C C . GLY A 1 184 ? -13.477 -12.281 12.214 1.00 90.69 184 GLY A C 1
ATOM 1452 O O . GLY A 1 184 ? -12.680 -13.011 12.800 1.00 90.69 184 GLY A O 1
ATOM 1453 N N . ASN A 1 185 ? -13.854 -12.490 10.966 1.00 88.25 185 ASN A N 1
ATOM 1454 C CA . ASN A 1 185 ? -13.318 -13.565 10.145 1.00 88.25 185 ASN A CA 1
ATOM 1455 C C . ASN A 1 185 ? -12.249 -13.014 9.206 1.00 88.25 185 ASN A C 1
ATOM 1457 O O . ASN A 1 185 ? -12.220 -11.812 8.928 1.00 88.25 185 ASN A O 1
ATOM 1461 N N . ILE A 1 186 ? -11.337 -13.868 8.750 1.00 84.44 186 ILE A N 1
ATOM 1462 C CA . ILE A 1 186 ? -10.334 -13.462 7.774 1.00 84.44 186 ILE A CA 1
ATOM 1463 C C . ILE A 1 186 ? -11.046 -12.996 6.508 1.00 84.44 186 ILE A C 1
ATOM 1465 O O . ILE A 1 186 ? -11.877 -13.710 5.949 1.00 84.44 186 ILE A O 1
ATOM 1469 N N . THR A 1 187 ? -10.748 -11.782 6.056 1.00 70.06 187 THR A N 1
ATOM 1470 C CA . THR A 1 187 ? -11.383 -11.245 4.854 1.00 70.06 187 THR A CA 1
ATOM 1471 C C . THR A 1 187 ? -10.829 -12.001 3.638 1.00 70.06 187 THR A C 1
ATOM 1473 O O . THR A 1 187 ? -9.657 -11.811 3.307 1.00 70.06 187 THR A O 1
ATOM 1476 N N . PRO A 1 188 ? -11.619 -12.826 2.914 1.00 62.44 188 PRO A N 1
ATOM 1477 C CA . PRO A 1 188 ? -11.109 -13.580 1.760 1.00 62.44 188 PRO A CA 1
ATOM 1478 C C . PRO A 1 188 ? -10.808 -12.649 0.579 1.00 62.44 188 PRO A C 1
ATOM 1480 O O . PRO A 1 188 ? -9.957 -12.916 -0.265 1.00 62.44 188 PRO A O 1
ATOM 1483 N N . SER A 1 189 ? -11.523 -11.523 0.524 1.00 53.41 189 SER A N 1
ATOM 1484 C CA . SER A 1 189 ? -11.368 -10.479 -0.474 1.00 53.41 189 SER A CA 1
ATOM 1485 C C . SER A 1 189 ? -10.620 -9.291 0.123 1.00 53.41 189 SER A C 1
ATOM 1487 O O . SER A 1 189 ? -11.234 -8.407 0.720 1.00 53.41 189 SER A O 1
ATOM 1489 N N . GLY A 1 190 ? -9.306 -9.227 -0.085 1.00 48.88 190 GLY A N 1
ATOM 1490 C CA . GLY A 1 190 ? -8.542 -7.992 0.078 1.00 48.88 190 GLY A CA 1
ATOM 1491 C C . GLY A 1 190 ? -9.049 -6.921 -0.894 1.00 48.88 190 GLY A C 1
ATOM 1492 O O . GLY A 1 190 ? -8.457 -6.698 -1.946 1.00 48.88 190 GLY A O 1
ATOM 1493 N N . LYS A 1 191 ? -10.157 -6.248 -0.562 1.00 45.94 191 LYS A N 1
ATOM 1494 C CA . LYS A 1 191 ? -10.724 -5.124 -1.328 1.00 45.94 191 LYS A CA 1
ATOM 1495 C C . LYS A 1 191 ? -9.940 -3.817 -1.155 1.00 45.94 191 LYS A C 1
ATOM 1497 O O . LYS A 1 191 ? -10.369 -2.783 -1.644 1.00 45.94 191 LYS A O 1
ATOM 1502 N N . TYR A 1 192 ? -8.750 -3.898 -0.565 1.00 45.72 192 TYR A N 1
ATOM 1503 C CA . TYR A 1 192 ? -7.704 -2.883 -0.651 1.00 45.72 192 TYR A CA 1
ATOM 1504 C C . TYR A 1 192 ? -6.366 -3.517 -1.035 1.00 45.72 192 TYR A C 1
ATOM 1506 O O . TYR A 1 192 ? -5.321 -3.210 -0.471 1.00 45.72 192 TYR A O 1
ATOM 1514 N N . LYS A 1 193 ? -6.376 -4.401 -2.039 1.00 42.62 193 LYS A N 1
ATOM 1515 C CA . LYS A 1 193 ? -5.182 -4.657 -2.847 1.00 42.62 193 LYS A CA 1
ATOM 1516 C C . LYS A 1 193 ? -4.982 -3.440 -3.754 1.00 42.62 193 LYS A C 1
ATOM 1518 O O . LYS A 1 193 ? -5.228 -3.512 -4.955 1.00 42.62 193 LYS A O 1
ATOM 1523 N N . TYR A 1 194 ? -4.596 -2.299 -3.178 1.00 44.28 194 TYR A N 1
ATOM 1524 C CA . TYR A 1 194 ? -4.002 -1.238 -3.982 1.00 44.28 194 TYR A CA 1
ATOM 1525 C C . TYR A 1 194 ? -2.685 -1.803 -4.494 1.00 44.28 194 TYR A C 1
ATOM 1527 O O . TYR A 1 194 ? -1.668 -1.820 -3.805 1.00 44.28 194 TYR A O 1
ATOM 1535 N N . LEU A 1 195 ? -2.751 -2.353 -5.702 1.00 39.31 195 LEU A N 1
ATOM 1536 C CA . LEU A 1 195 ? -1.601 -2.573 -6.550 1.00 39.31 195 LEU A CA 1
ATOM 1537 C C . LEU A 1 195 ? -0.991 -1.191 -6.801 1.00 39.31 195 LEU A C 1
ATOM 1539 O O . LEU A 1 195 ? -1.302 -0.541 -7.795 1.00 39.31 195 LEU A O 1
ATOM 1543 N N . LEU A 1 196 ? -0.147 -0.716 -5.885 1.00 38.62 196 LEU A N 1
ATOM 1544 C CA . LEU A 1 196 ? 0.865 0.259 -6.252 1.00 38.62 196 LEU A CA 1
ATOM 1545 C C . LEU A 1 196 ? 1.831 -0.487 -7.168 1.00 38.62 196 LEU A C 1
ATOM 1547 O O . LEU A 1 196 ? 2.750 -1.173 -6.727 1.00 38.62 196 LEU A O 1
ATOM 1551 N N . LEU A 1 197 ? 1.524 -0.422 -8.462 1.00 37.16 197 LEU A N 1
ATOM 1552 C CA . LEU A 1 197 ? 2.395 -0.842 -9.543 1.00 37.16 197 LEU A CA 1
ATOM 1553 C C . LEU A 1 197 ? 3.671 -0.002 -9.467 1.00 37.16 197 LEU A C 1
ATOM 1555 O O . LEU A 1 197 ? 3.722 1.113 -9.968 1.00 37.16 197 LEU A O 1
ATOM 1559 N N . ASN A 1 198 ? 4.707 -0.551 -8.842 1.00 38.88 198 ASN A N 1
ATOM 1560 C CA . ASN A 1 198 ? 6.080 -0.160 -9.113 1.00 38.88 198 ASN A CA 1
ATOM 1561 C C . ASN A 1 198 ? 6.923 -1.429 -9.249 1.00 38.88 198 ASN A C 1
ATOM 1563 O O . ASN A 1 198 ? 7.109 -2.191 -8.305 1.00 38.88 198 ASN A O 1
ATOM 1567 N N . GLN A 1 199 ? 7.399 -1.660 -10.472 1.00 40.12 199 GLN A N 1
ATOM 1568 C CA . GLN A 1 199 ? 7.974 -2.910 -10.981 1.00 40.12 199 GLN A CA 1
ATOM 1569 C C . GLN A 1 199 ? 9.324 -3.324 -10.346 1.00 40.12 199 GLN A C 1
ATOM 1571 O O . GLN A 1 199 ? 9.907 -4.322 -10.758 1.00 40.12 199 GLN A O 1
ATOM 1576 N N . TYR A 1 200 ? 9.827 -2.613 -9.332 1.00 49.84 200 TYR A N 1
ATOM 1577 C CA . TYR A 1 200 ? 11.208 -2.771 -8.852 1.00 49.84 200 TYR A CA 1
ATOM 1578 C C . TYR A 1 200 ? 11.382 -3.094 -7.364 1.00 49.84 200 TYR A C 1
ATOM 1580 O O . TYR A 1 200 ? 12.515 -3.310 -6.935 1.00 49.84 200 TYR A O 1
ATOM 1588 N N . PHE A 1 201 ? 10.311 -3.205 -6.573 1.00 46.47 201 PHE A N 1
ATOM 1589 C CA . PHE A 1 201 ? 10.431 -3.617 -5.172 1.00 46.47 201 PHE A CA 1
ATOM 1590 C C . PHE A 1 201 ? 9.530 -4.815 -4.869 1.00 46.47 201 PHE A C 1
ATOM 1592 O O . PHE A 1 201 ? 8.329 -4.790 -5.125 1.00 46.47 201 PHE A O 1
ATOM 1599 N N . LYS A 1 202 ? 10.145 -5.883 -4.349 1.00 36.81 202 LYS A N 1
ATOM 1600 C CA . LYS A 1 202 ? 9.484 -7.099 -3.860 1.00 36.81 202 LYS A CA 1
ATOM 1601 C C . LYS A 1 202 ? 8.262 -6.756 -3.006 1.00 36.81 202 LYS A C 1
ATOM 1603 O O . LYS A 1 202 ? 8.336 -5.889 -2.141 1.00 36.81 202 LYS A O 1
ATOM 1608 N N . GLU A 1 203 ? 7.188 -7.498 -3.258 1.00 47.56 203 GLU A N 1
ATOM 1609 C CA . GLU A 1 203 ? 5.895 -7.494 -2.573 1.00 47.56 203 GLU A CA 1
ATOM 1610 C C . GLU A 1 203 ? 5.971 -7.130 -1.080 1.00 47.56 203 GLU A C 1
ATOM 1612 O O . GLU A 1 203 ? 6.157 -7.985 -0.218 1.00 47.56 203 GLU A O 1
ATOM 1617 N N . HIS A 1 204 ? 5.737 -5.860 -0.754 1.00 38.72 204 HIS A N 1
ATOM 1618 C CA . HIS A 1 204 ? 5.231 -5.480 0.559 1.00 38.72 204 HIS A CA 1
ATOM 1619 C C . HIS A 1 204 ? 3.730 -5.243 0.424 1.00 38.72 204 HIS A C 1
ATOM 1621 O O . HIS A 1 204 ? 3.255 -4.127 0.224 1.00 38.72 204 HIS A O 1
ATOM 1627 N N . VAL A 1 205 ? 2.978 -6.342 0.497 1.00 43.41 205 VAL A N 1
ATOM 1628 C CA . VAL A 1 205 ? 1.523 -6.309 0.653 1.00 43.41 205 VAL A CA 1
ATOM 1629 C C . VAL A 1 205 ? 1.231 -5.786 2.056 1.00 43.41 205 VAL A C 1
ATOM 1631 O O . VAL A 1 205 ? 1.258 -6.535 3.030 1.00 43.41 205 VAL A O 1
ATOM 1634 N N . VAL A 1 206 ? 0.969 -4.488 2.181 1.00 44.75 206 VAL A N 1
ATOM 1635 C CA . VAL A 1 206 ? 0.416 -3.927 3.416 1.00 44.75 206 VAL A CA 1
ATOM 1636 C C . VAL A 1 206 ? -1.094 -4.133 3.357 1.00 44.75 206 VAL A C 1
ATOM 1638 O O . VAL A 1 206 ? -1.834 -3.278 2.878 1.00 44.75 206 VAL A O 1
ATOM 1641 N N . SER A 1 207 ? -1.562 -5.309 3.786 1.00 45.28 207 SER A N 1
ATOM 1642 C CA . SER A 1 207 ? -2.992 -5.508 4.036 1.00 45.28 207 SER A CA 1
ATOM 1643 C C . SER A 1 207 ? -3.397 -4.589 5.183 1.00 45.28 207 SER A C 1
ATOM 1645 O O . SER A 1 207 ? -3.024 -4.828 6.329 1.00 45.28 207 SER A O 1
ATOM 1647 N N . PHE A 1 208 ? -4.130 -3.522 4.864 1.00 52.97 208 PHE A N 1
ATOM 1648 C CA . PHE A 1 208 ? -4.575 -2.540 5.853 1.00 52.97 208 PHE A CA 1
ATOM 1649 C C . PHE A 1 208 ? -5.693 -3.083 6.755 1.00 52.97 208 PHE A C 1
ATOM 1651 O O . PHE A 1 208 ? -5.887 -2.544 7.827 1.00 52.97 208 PHE A O 1
ATOM 1658 N N . PHE A 1 209 ? -6.371 -4.172 6.363 1.00 55.66 209 PHE A N 1
ATOM 1659 C CA . PHE A 1 209 ? -7.331 -4.905 7.195 1.00 55.66 209 PHE A CA 1
ATOM 1660 C C . PHE A 1 209 ? -7.220 -6.407 6.935 1.00 55.66 209 PHE A C 1
ATOM 1662 O O . PHE A 1 209 ? -7.379 -6.854 5.798 1.00 55.66 209 PHE A O 1
ATOM 1669 N N . ILE A 1 210 ? -6.942 -7.188 7.979 1.00 71.00 210 ILE A N 1
ATOM 1670 C CA . ILE A 1 210 ? -6.791 -8.651 7.876 1.00 71.00 210 ILE A CA 1
ATOM 1671 C C . ILE A 1 210 ? -8.129 -9.349 8.158 1.00 71.00 210 ILE A C 1
ATOM 1673 O O . ILE A 1 210 ? -8.436 -10.373 7.546 1.00 71.00 210 ILE A O 1
ATOM 1677 N N . PHE A 1 211 ? -8.947 -8.766 9.036 1.00 81.69 211 PHE A N 1
ATOM 1678 C CA . PHE A 1 211 ? -10.228 -9.323 9.454 1.00 81.69 211 PHE A CA 1
ATOM 1679 C C . PHE A 1 211 ? -11.385 -8.396 9.080 1.00 81.69 211 PHE A C 1
ATOM 1681 O O . PHE A 1 211 ? -11.231 -7.175 9.067 1.00 81.69 211 PHE A O 1
ATOM 1688 N N . SER A 1 212 ? -12.552 -8.969 8.816 1.00 85.50 212 SER A N 1
ATOM 1689 C CA . SER A 1 212 ? -13.816 -8.251 8.664 1.00 85.50 212 SER A CA 1
ATOM 1690 C C . SER A 1 212 ? -14.746 -8.691 9.784 1.00 85.50 212 SER A C 1
ATOM 1692 O O . SER A 1 212 ? -14.847 -9.887 10.065 1.00 85.50 212 SER A O 1
ATOM 1694 N N . LEU A 1 213 ? -15.381 -7.731 10.456 1.00 87.56 213 LEU A N 1
ATOM 1695 C CA . LEU A 1 213 ? -16.357 -8.010 11.502 1.00 87.56 213 LEU A CA 1
ATOM 1696 C C . LEU A 1 213 ? -17.509 -8.844 10.920 1.00 87.56 213 LEU A C 1
ATOM 1698 O O . LEU A 1 213 ? -18.264 -8.361 10.080 1.00 87.56 213 LEU A O 1
ATOM 1702 N N . GLU A 1 214 ? -17.654 -10.079 11.395 1.00 87.94 214 GLU A N 1
ATOM 1703 C CA . GLU A 1 214 ? -18.681 -11.006 10.915 1.00 87.94 214 GLU A CA 1
ATOM 1704 C C . GLU A 1 214 ? -19.896 -11.013 11.842 1.00 87.94 214 GLU A C 1
ATOM 1706 O O . GLU A 1 214 ? -21.038 -10.947 11.388 1.00 87.94 214 GLU A O 1
ATOM 1711 N N . SER A 1 215 ? -19.666 -11.090 13.153 1.00 87.69 215 SER A N 1
ATOM 1712 C CA . SER A 1 215 ? -20.744 -11.262 14.124 1.00 87.69 215 SER A CA 1
ATOM 1713 C C . SER A 1 215 ? -20.469 -10.571 15.457 1.00 87.69 215 SER A C 1
ATOM 1715 O O . SER A 1 215 ? -19.333 -10.288 15.842 1.00 87.69 215 SER A O 1
ATOM 1717 N N . THR A 1 216 ? -21.556 -10.249 16.157 1.00 89.81 216 THR A N 1
ATOM 1718 C CA . THR A 1 216 ? -21.563 -9.607 17.475 1.00 89.81 216 THR A CA 1
ATOM 1719 C C . THR A 1 216 ? -22.535 -10.361 18.372 1.00 89.81 216 THR A C 1
ATOM 1721 O O . THR A 1 216 ? -23.710 -10.487 18.032 1.00 89.81 216 THR A O 1
ATOM 1724 N N . PHE A 1 217 ? -22.064 -10.832 19.525 1.00 90.31 217 PHE A N 1
ATOM 1725 C CA . PHE A 1 217 ? -22.856 -11.596 20.490 1.00 90.31 217 PHE A CA 1
ATOM 1726 C C . PHE A 1 217 ? -22.899 -10.880 21.838 1.00 90.31 217 PHE A C 1
ATOM 1728 O O . PHE A 1 217 ? -21.867 -10.439 22.338 1.00 90.31 217 PHE A O 1
ATOM 1735 N N . SER A 1 218 ? -24.080 -10.777 22.453 1.00 89.62 218 SER A N 1
ATOM 1736 C CA . SER A 1 218 ? -24.183 -10.362 23.857 1.00 89.62 218 SER A CA 1
ATOM 1737 C C . SER A 1 218 ? -23.629 -11.456 24.762 1.00 89.62 218 SER A C 1
ATOM 1739 O O . SER A 1 218 ? -23.924 -12.634 24.558 1.00 89.62 218 SER A O 1
ATOM 1741 N N . LEU A 1 219 ? -22.876 -11.067 25.793 1.00 88.75 219 LEU A N 1
ATOM 1742 C CA . LEU A 1 219 ? -22.344 -12.020 26.771 1.00 88.75 219 LEU A CA 1
ATOM 1743 C C . LEU A 1 219 ? -23.446 -12.760 27.541 1.00 88.75 219 LEU A C 1
ATOM 1745 O O . LEU A 1 219 ? -23.212 -13.872 27.999 1.00 88.75 219 LEU A O 1
ATOM 1749 N N . ASN A 1 220 ? -24.658 -12.201 27.621 1.00 88.31 220 ASN A N 1
ATOM 1750 C CA . ASN A 1 220 ? -25.804 -12.866 28.251 1.00 88.31 220 ASN A CA 1
ATOM 1751 C C . ASN A 1 220 ? -26.245 -14.130 27.500 1.00 88.31 220 ASN A C 1
ATOM 1753 O O . ASN A 1 220 ? -26.812 -15.040 28.100 1.00 88.31 220 ASN A O 1
ATOM 1757 N N . ASN A 1 221 ? -25.967 -14.193 26.197 1.00 88.50 221 ASN A N 1
ATOM 1758 C CA . ASN A 1 221 ? -26.400 -15.273 25.315 1.00 88.50 221 ASN A CA 1
ATOM 1759 C C . ASN A 1 221 ? -25.232 -16.179 24.912 1.00 88.50 221 ASN A C 1
ATOM 1761 O O . ASN A 1 221 ? -25.333 -16.929 23.943 1.00 88.50 221 ASN A O 1
ATOM 1765 N N . LEU A 1 222 ? -24.109 -16.092 25.624 1.00 89.38 222 LEU A N 1
ATOM 1766 C CA . LEU A 1 222 ? -22.889 -16.815 25.310 1.00 89.38 222 LEU A CA 1
ATOM 1767 C C . LEU A 1 222 ? -22.463 -17.661 26.512 1.00 89.38 222 LEU A C 1
ATOM 1769 O O . LEU A 1 222 ? -22.291 -17.146 27.613 1.00 89.38 222 LEU A O 1
ATOM 1773 N N . ALA A 1 223 ? -22.223 -18.950 26.291 1.00 89.69 223 ALA A N 1
ATOM 1774 C CA . ALA A 1 223 ? -21.521 -19.801 27.245 1.00 89.69 223 ALA A CA 1
ATOM 1775 C C . ALA A 1 223 ? -20.179 -20.253 26.666 1.00 89.69 223 ALA A C 1
ATOM 1777 O O . ALA A 1 223 ? -20.095 -20.717 25.530 1.00 89.69 223 ALA A O 1
ATOM 1778 N N . VAL A 1 224 ? -19.124 -20.135 27.471 1.00 87.50 224 VAL A N 1
ATOM 1779 C CA . VAL A 1 224 ? -17.775 -20.586 27.120 1.00 87.50 224 VAL A CA 1
ATOM 1780 C C . VAL A 1 224 ? -17.499 -21.887 27.859 1.00 87.50 224 VAL A C 1
ATOM 1782 O O . VAL A 1 224 ? -17.561 -21.939 29.086 1.00 87.50 224 VAL A O 1
ATOM 1785 N N . VAL A 1 225 ? -17.189 -22.941 27.113 1.00 88.00 225 VAL A N 1
ATOM 1786 C CA . VAL A 1 225 ? -16.862 -24.258 27.658 1.00 88.00 225 VAL A CA 1
ATOM 1787 C C . VAL A 1 225 ? -15.394 -24.538 27.384 1.00 88.00 225 VAL A C 1
ATOM 1789 O O . VAL A 1 225 ? -14.971 -24.582 26.231 1.00 88.00 225 VAL A O 1
ATOM 1792 N N . ASN A 1 226 ? -14.615 -24.735 28.444 1.00 85.06 226 ASN A N 1
ATOM 1793 C CA . ASN A 1 226 ? -13.246 -25.217 28.311 1.00 85.06 226 ASN A CA 1
ATOM 1794 C C . ASN A 1 226 ? -13.276 -26.704 27.939 1.00 85.06 226 ASN A C 1
ATOM 1796 O O . ASN A 1 226 ? -13.829 -27.516 28.687 1.00 85.06 226 ASN A O 1
ATOM 1800 N N . VAL A 1 227 ? -12.710 -27.057 26.788 1.00 82.00 227 VAL A N 1
ATOM 1801 C CA . VAL A 1 227 ? -12.684 -28.437 26.306 1.00 82.00 227 VAL A CA 1
ATOM 1802 C C . VAL A 1 227 ? -11.321 -29.022 26.634 1.00 82.00 227 VAL A C 1
ATOM 1804 O O . VAL A 1 227 ? -10.335 -28.735 25.966 1.00 82.00 227 VAL A O 1
ATOM 1807 N N . LYS A 1 228 ? -11.274 -29.863 27.668 1.00 74.38 228 LYS A N 1
ATOM 1808 C CA . LYS A 1 228 ? -10.070 -30.616 28.012 1.00 74.38 228 LYS A CA 1
ATOM 1809 C C . LYS A 1 228 ? -10.102 -31.950 27.281 1.00 74.38 228 LYS A C 1
ATOM 1811 O O . LYS A 1 228 ? -10.934 -32.801 27.602 1.00 74.38 228 LYS A O 1
ATOM 1816 N N . ASP A 1 229 ? -9.231 -32.123 26.295 1.00 63.62 229 ASP A N 1
ATOM 1817 C CA . ASP A 1 229 ? -9.099 -33.414 25.629 1.00 63.6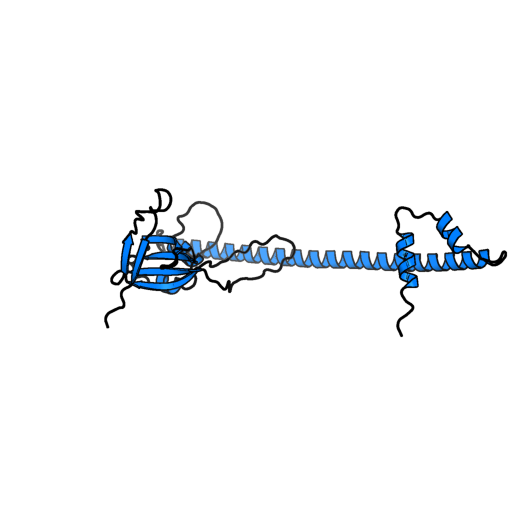2 229 ASP A CA 1
ATOM 1818 C C . ASP A 1 229 ? -8.423 -34.398 26.597 1.00 63.62 229 ASP A C 1
ATOM 1820 O O . ASP A 1 229 ? -7.360 -34.125 27.152 1.00 63.62 229 ASP A O 1
ATOM 1824 N N . ARG A 1 230 ? -9.093 -35.512 26.891 1.00 57.56 230 ARG A N 1
ATOM 1825 C CA . ARG A 1 230 ? -8.591 -36.523 27.830 1.00 57.56 230 ARG A CA 1
ATOM 1826 C C . ARG A 1 230 ? -7.818 -37.631 27.109 1.00 57.56 230 ARG A C 1
ATOM 1828 O O . ARG A 1 230 ? -7.138 -38.403 27.780 1.00 57.56 230 ARG A O 1
ATOM 1835 N N . GLU A 1 231 ? -7.915 -37.700 25.780 1.00 55.34 231 GLU A N 1
ATOM 1836 C CA . GLU A 1 231 ? -7.331 -38.759 24.947 1.00 55.34 231 GLU A CA 1
ATOM 1837 C C . GLU A 1 231 ? -6.159 -38.256 24.095 1.00 55.34 231 GLU A C 1
ATOM 1839 O O . GLU A 1 231 ? -5.220 -39.007 23.831 1.00 55.34 231 GLU A O 1
ATOM 1844 N N . SER A 1 232 ? -6.150 -36.969 23.737 1.00 52.34 232 SER A N 1
ATOM 1845 C CA . SER A 1 232 ? -4.987 -36.333 23.117 1.00 52.34 232 SER A CA 1
ATOM 1846 C C . SER A 1 232 ? -3.903 -36.097 24.170 1.00 52.34 232 SER A C 1
ATOM 1848 O O . SER A 1 232 ? -4.095 -35.348 25.125 1.00 52.34 232 SER A O 1
ATOM 1850 N N . GLY A 1 233 ? -2.752 -36.758 24.021 1.00 46.59 233 GLY A N 1
ATOM 1851 C CA . GLY A 1 233 ? -1.595 -36.585 24.902 1.00 46.59 233 GLY A CA 1
ATOM 1852 C C . GLY A 1 233 ? -1.234 -35.109 25.130 1.00 46.59 233 GLY A C 1
ATOM 1853 O O . GLY A 1 233 ? -1.509 -34.249 24.294 1.00 46.59 233 GLY A O 1
ATOM 1854 N N . ALA A 1 234 ? -0.598 -34.846 26.274 1.00 49.00 234 ALA A N 1
ATOM 1855 C CA . ALA A 1 234 ? -0.397 -33.558 26.956 1.00 49.00 234 ALA A CA 1
ATOM 1856 C C . ALA A 1 234 ? 0.174 -32.356 26.156 1.00 49.00 234 ALA A C 1
ATOM 1858 O O . ALA A 1 234 ? 0.435 -31.318 26.748 1.00 49.00 234 ALA A O 1
ATOM 1859 N N . ALA A 1 235 ? 0.393 -32.460 24.845 1.00 51.00 235 ALA A N 1
ATOM 1860 C CA . ALA A 1 235 ? 0.965 -31.397 24.020 1.00 51.00 235 ALA A CA 1
ATOM 1861 C C . ALA A 1 235 ? -0.074 -30.518 23.286 1.00 51.00 235 ALA A C 1
ATOM 1863 O O . ALA A 1 235 ? 0.263 -29.393 22.931 1.00 51.00 235 ALA A O 1
ATOM 1864 N N . VAL A 1 236 ? -1.313 -30.990 23.060 1.00 50.84 236 VAL A N 1
ATOM 1865 C CA . VAL A 1 236 ? -2.351 -30.248 22.289 1.00 50.84 236 VAL A CA 1
ATOM 1866 C C . VAL A 1 236 ? -3.670 -30.070 23.063 1.00 50.84 236 VAL A C 1
ATOM 1868 O O . VAL A 1 236 ? -4.478 -29.204 22.743 1.00 50.84 236 VAL A O 1
ATOM 1871 N N . ALA A 1 237 ? -3.875 -30.831 24.140 1.00 48.75 237 ALA A N 1
ATOM 1872 C CA . ALA A 1 237 ? -5.127 -30.874 24.901 1.00 48.75 237 ALA A CA 1
ATOM 1873 C C . ALA A 1 237 ? -5.458 -29.625 25.746 1.00 48.75 237 ALA A C 1
ATOM 1875 O O . ALA A 1 237 ? -6.536 -29.568 26.337 1.00 48.75 237 ALA A O 1
ATOM 1876 N N . ASP A 1 238 ? -4.557 -28.644 25.830 1.00 56.62 238 ASP A N 1
ATOM 1877 C CA . ASP A 1 238 ? -4.622 -27.604 26.866 1.00 56.62 238 ASP A CA 1
ATOM 1878 C C . ASP A 1 238 ? -5.157 -26.237 26.398 1.00 56.62 238 ASP A C 1
ATOM 1880 O O . ASP A 1 238 ? -5.225 -25.315 27.209 1.00 56.62 238 ASP A O 1
ATOM 1884 N N . GLN A 1 239 ? -5.551 -26.062 25.128 1.00 72.38 239 GLN A N 1
ATOM 1885 C CA . GLN A 1 239 ? -5.923 -24.731 24.604 1.00 72.38 239 GLN A CA 1
ATOM 1886 C C . GLN A 1 239 ? -7.146 -24.722 23.667 1.00 72.38 239 GLN A C 1
ATOM 1888 O O . GLN A 1 239 ? -7.177 -23.957 22.706 1.00 72.38 239 GLN A O 1
ATOM 1893 N N . LEU A 1 240 ? -8.173 -25.541 23.936 1.00 81.00 240 LEU A N 1
ATOM 1894 C CA . LEU A 1 240 ? -9.442 -25.492 23.195 1.00 81.00 240 LEU A CA 1
ATOM 1895 C C . LEU A 1 240 ? -10.571 -24.883 24.029 1.00 81.00 240 LEU A C 1
ATOM 1897 O O . LEU A 1 240 ? -10.858 -25.303 25.151 1.00 81.00 240 LEU A O 1
ATOM 1901 N N . LEU A 1 241 ? -11.283 -23.935 23.427 1.00 85.38 241 LEU A N 1
ATOM 1902 C CA . LEU A 1 241 ? -12.523 -23.389 23.963 1.00 85.38 241 LEU A CA 1
ATOM 1903 C C . LEU A 1 241 ? -13.653 -23.608 22.962 1.00 85.38 241 LEU A C 1
ATOM 1905 O O . LEU A 1 241 ? -13.469 -23.461 21.756 1.00 85.38 241 LEU A O 1
ATOM 1909 N N . LYS A 1 242 ? -14.836 -23.948 23.470 1.00 87.62 242 LYS A N 1
ATOM 1910 C CA . LYS A 1 242 ? -16.066 -24.041 22.686 1.00 87.62 242 LYS A CA 1
ATOM 1911 C C . LYS A 1 242 ? -17.011 -22.925 23.102 1.00 87.62 242 LYS A C 1
ATOM 1913 O O . LYS A 1 242 ? -17.325 -22.783 24.283 1.00 87.62 242 LYS A O 1
ATOM 1918 N N . LEU A 1 243 ? -17.474 -22.154 22.124 1.00 88.50 243 LEU A N 1
ATOM 1919 C CA . LEU A 1 243 ? -18.481 -21.116 22.312 1.00 88.50 243 LEU A CA 1
ATOM 1920 C C . LEU A 1 243 ? -19.862 -21.689 21.992 1.00 88.50 243 LEU A C 1
ATOM 1922 O O . LEU A 1 243 ? -20.087 -22.224 20.909 1.00 88.50 243 LEU A O 1
ATOM 1926 N N . LEU A 1 244 ? -20.780 -21.589 22.946 1.00 89.38 244 LEU A N 1
ATOM 1927 C CA . LEU A 1 244 ? -22.189 -21.916 22.774 1.00 89.38 244 LEU A CA 1
ATOM 1928 C C . LEU A 1 244 ? -22.966 -20.605 22.725 1.00 89.38 244 LEU A C 1
ATOM 1930 O O . LEU A 1 244 ? -22.998 -19.865 23.706 1.00 89.38 244 LEU A O 1
ATOM 1934 N N . VAL A 1 245 ? -23.567 -20.318 21.575 1.00 89.38 245 VAL A N 1
ATOM 1935 C CA . VAL A 1 245 ? -24.412 -19.140 21.377 1.00 89.38 245 VAL A CA 1
ATOM 1936 C C . VAL A 1 245 ? -25.868 -19.569 21.495 1.00 89.38 245 VAL A C 1
ATOM 1938 O O . VAL A 1 245 ? -26.312 -20.473 20.786 1.00 89.38 245 VAL A O 1
ATOM 1941 N N . PHE A 1 246 ? -26.615 -18.912 22.374 1.00 87.56 246 PHE A N 1
ATOM 1942 C CA . PHE A 1 246 ? -28.049 -19.117 22.526 1.00 87.56 246 PHE A CA 1
ATOM 1943 C C . PHE A 1 246 ? -28.810 -18.061 21.712 1.00 87.56 246 PHE A C 1
ATOM 1945 O O . PHE A 1 246 ? -28.447 -16.884 21.747 1.00 87.56 246 PHE A O 1
ATOM 1952 N N . PRO A 1 247 ? -29.858 -18.438 20.962 1.00 80.81 247 PRO A N 1
ATOM 1953 C CA . PRO A 1 247 ? -30.699 -17.460 20.284 1.00 80.81 247 PRO A CA 1
ATOM 1954 C C . PRO A 1 247 ? -31.448 -16.605 21.316 1.00 80.81 247 PRO A C 1
ATOM 1956 O O . PRO A 1 247 ? -31.909 -17.128 22.332 1.00 80.81 247 PRO A O 1
ATOM 1959 N N . GLU A 1 248 ? -31.602 -15.305 21.050 1.00 69.00 248 GLU A N 1
ATOM 1960 C CA . GLU A 1 248 ? -32.454 -14.447 21.882 1.00 69.00 248 GLU A CA 1
ATOM 1961 C C . GLU A 1 248 ? -33.894 -14.963 21.837 1.00 69.00 248 GLU A C 1
ATOM 1963 O O . GLU A 1 248 ? -34.509 -15.046 20.770 1.00 69.00 248 GLU A O 1
ATOM 1968 N N . GLN A 1 249 ? -34.434 -15.332 23.001 1.00 59.66 249 GLN A N 1
ATOM 1969 C CA . GLN A 1 249 ? -35.865 -15.567 23.143 1.00 59.66 249 GLN A CA 1
ATOM 1970 C C . GLN A 1 249 ? -36.572 -14.223 22.936 1.00 59.66 249 GLN A C 1
ATOM 1972 O O . GLN A 1 249 ? -36.402 -13.305 23.735 1.00 59.66 249 GLN A O 1
ATOM 1977 N N . ARG A 1 250 ? -37.293 -14.109 21.816 1.00 42.09 250 ARG A N 1
ATOM 1978 C CA . ARG A 1 250 ? -38.204 -12.994 21.531 1.00 42.09 250 ARG A CA 1
ATOM 1979 C C . ARG A 1 250 ? -39.360 -12.947 22.519 1.00 42.09 250 ARG A C 1
ATOM 1981 O O . ARG A 1 250 ? -39.861 -14.037 22.875 1.00 42.09 250 ARG A O 1
#

Secondary structure (DSSP, 8-state):
---SSHHHHHHHHHHT-TT--HHHHHHHHHTT--TTTHHHHHHHHHHHHHHHHHHHHHHHHHHHHHHHHHHHHHHHHHHHHHHHHHHHHHHHHHHHHHHHHHHHHTT--SSS---------------HHHHHHHHEETTHHHHHT--TT--EEEEEEEEEE-TTT--EEEEEEEEEESSEEEEEEE-SS-TT------TTS------S-SEEEEEEEEGGGEEEEEE--SSS-TTTTTSEEEEEEPPP--

Sequence (250 aa):
MQFEDDAANSCDAFLMADNFSPSEYIRERLKGVRSGDETKKLQKLRSEMNAINHASQEMLKHNVFQNYQQFIDASKEISHLEQEIYQLSSLLLDQKQLIENMMQMTGDDKSSVQTASSHSASVASITPIQVLMQKMDGIASILNNMRSCDKILLYGEMMLLDPETKEDINRAMLVLLSDRLLIGNITPSGKYKYLLLNQYFKEHVVSFFIFSLESTFSLNNLAVVNVKDRESGAAVADQLLKLLVFPEQR

Mean predicted aligned error: 19.73 Å

InterPro domains:
  IPR011993 PH-like domain superfamily [G3DSA:2.30.29.30] (149-250)
  IPR033961 Exocyst complex component Exo84 [PTHR21426] (16-125)